Protein AF-A0A2S0UPB9-F1 (afdb_monomer)

Secondary structure (DSSP, 8-state):
--HHHHHHHHHHHHHHHHHHHHHHHHHHHHHHHHHHHHHHHHHHHHHHHHHHHHHHHHHHHHHHHHHHHHHHHHHHHHHHHHHHHHHHHHHHHHHHHHHHHHHHHHHHHHHHHHHHHHHHHHHHHHHHHHHHHH-----HHHHHHHHHHHHHHHHHHHHHHHHHHHHS-SSTTSTTSHHHHHHHHHHHHHHHHHHHPPP------------------PPPP----PPPPPPPTT---

Mean predicted aligned error: 22.84 Å

Foldseek 3Di:
DDPVVVVVVVVVVVVVVVVVVVVVVVVVVVVVVVVVVVVVVVVVVVVVVVVVVVVVVVVVVVVCVVVVVVVVVVVVVVVVVVVVVVVVVVVVVVVVVVVVVVVVVVVVVVVVVVVVVVVVVVVVVVVVVVCVVPDDDDPPVVVVVVVVVVVVVVVVVVVVVVVVVVPPDPPPPPVPDVVVVVVVVVVVVVVVVVVVDDDDDDDDDDDDDDDDDDDDDDDDDDDDDDDDDDDDPPDDD

Solvent-accessible surface area (backbone atoms only — not comparable to full-atom values): 14135 Å² total; per-residue (Å²): 135,62,73,71,57,56,54,53,50,51,51,51,54,50,49,54,49,49,51,53,50,50,54,51,50,51,51,52,51,51,53,52,50,51,50,50,55,49,52,52,51,48,54,54,49,49,55,51,53,51,51,51,52,51,50,50,53,53,50,50,52,52,50,52,52,53,52,48,50,53,49,54,51,50,54,51,51,51,50,53,51,49,50,54,51,51,54,50,50,52,53,50,50,54,50,50,55,52,47,50,60,47,47,55,54,46,53,55,48,49,55,53,49,52,53,48,51,51,53,48,51,52,48,52,51,50,48,50,56,45,49,65,70,70,49,68,90,67,60,70,68,59,59,48,51,53,52,52,49,53,53,49,52,52,49,52,54,50,51,51,51,53,49,54,60,68,68,47,71,98,59,99,64,60,89,77,36,70,66,52,51,48,52,49,51,50,50,52,47,50,55,52,48,67,74,65,62,80,91,78,85,88,82,88,83,85,89,85,85,89,83,87,82,89,88,86,83,87,86,82,83,87,87,74,83,83,76,84,84,76,84,72,92,84,76,79,134

Sequence (237 aa):
MSEPDQITEAIKRALDAAEAANFAAEDIARISAAHRAFAEGVARSQKRSTALAGGAALGALLGLGLGGLIWFRSVADLREAGTVQATAAELLVEQVTRFDAMLDKAEEREAVVEAALTAMTEKVSHDLAKLGREQKPMDAQVATAIRDGVKEDLGAAKDEVLAAIAAAPAGGTMLDSPEMKVLLEELHAMVREAVAAPATNAAAATSEPAKAPAPKPKPKPATRAAKPAEPDPFVYP

pLDDT: mean 70.86, std 19.45, range [29.78, 96.38]

Organism: NCBI:txid2169400

Structure (mmCIF, N/CA/C/O backbone):
data_AF-A0A2S0UPB9-F1
#
_entry.id   AF-A0A2S0UPB9-F1
#
loop_
_atom_site.group_PDB
_atom_site.id
_atom_site.type_symbol
_atom_site.label_atom_id
_atom_site.label_alt_id
_atom_site.label_comp_id
_atom_site.label_asym_id
_atom_site.label_entity_id
_atom_site.label_seq_id
_atom_site.pdbx_PDB_ins_code
_atom_site.Cartn_x
_atom_site.Cartn_y
_atom_site.Cartn_z
_atom_site.occupancy
_atom_site.B_iso_or_equiv
_atom_site.auth_seq_id
_atom_site.auth_comp_id
_atom_site.auth_asym_id
_atom_site.auth_atom_id
_atom_site.pdbx_PDB_model_num
ATOM 1 N N . MET A 1 1 ? 49.096 30.275 -85.401 1.00 52.25 1 MET A N 1
ATOM 2 C CA . MET A 1 1 ? 49.129 29.215 -84.373 1.00 52.25 1 MET A CA 1
ATOM 3 C C . MET A 1 1 ? 49.211 27.901 -85.109 1.00 52.25 1 MET A C 1
ATOM 5 O O . MET A 1 1 ? 48.341 27.641 -85.933 1.00 52.25 1 MET A O 1
ATOM 9 N N . SER A 1 2 ? 50.295 27.162 -84.915 1.00 56.28 2 SER A N 1
ATOM 10 C CA . SER A 1 2 ? 50.532 25.902 -85.615 1.00 56.28 2 SER A CA 1
ATOM 11 C C . SER A 1 2 ? 49.665 24.807 -84.982 1.00 56.28 2 SER A C 1
ATOM 13 O O . SER A 1 2 ? 49.520 24.765 -83.765 1.00 56.28 2 SER A O 1
ATOM 15 N N . GLU A 1 3 ? 49.094 23.922 -85.797 1.00 67.00 3 GLU A N 1
ATOM 16 C CA . GLU A 1 3 ? 48.320 22.732 -85.388 1.00 67.00 3 GLU A CA 1
ATOM 17 C C . GLU A 1 3 ? 48.866 21.951 -84.162 1.00 67.00 3 GLU A C 1
ATOM 19 O O . GLU A 1 3 ? 48.064 21.592 -83.295 1.00 67.00 3 GLU A O 1
ATOM 24 N N . PRO A 1 4 ? 50.192 21.734 -83.996 1.00 73.38 4 PRO A N 1
ATOM 25 C CA . PRO A 1 4 ? 50.741 21.068 -82.806 1.00 73.38 4 PRO A CA 1
ATOM 26 C C . PRO A 1 4 ? 50.475 21.784 -81.468 1.00 73.38 4 PRO A C 1
ATOM 28 O O . PRO A 1 4 ? 50.381 21.121 -80.430 1.00 73.38 4 PRO A O 1
ATOM 31 N N . ASP A 1 5 ? 50.313 23.111 -81.464 1.00 78.12 5 ASP A N 1
ATOM 32 C CA . ASP A 1 5 ? 50.076 23.871 -80.228 1.00 78.12 5 ASP A CA 1
ATOM 33 C C . ASP A 1 5 ? 48.652 23.643 -79.697 1.00 78.12 5 ASP A C 1
ATOM 35 O O . ASP A 1 5 ? 48.455 23.488 -78.492 1.00 78.12 5 ASP A O 1
ATOM 39 N N . GLN A 1 6 ? 47.664 23.524 -80.594 1.00 81.00 6 GLN A N 1
ATOM 40 C CA . GLN A 1 6 ? 46.261 23.285 -80.224 1.00 81.00 6 GLN A CA 1
ATOM 41 C C . GLN A 1 6 ? 46.052 21.887 -79.632 1.00 81.00 6 GLN A C 1
ATOM 43 O O . GLN A 1 6 ? 45.309 21.721 -78.666 1.00 81.00 6 GLN A O 1
ATOM 48 N N . ILE A 1 7 ? 46.737 20.879 -80.180 1.00 86.19 7 ILE A N 1
ATOM 49 C CA . ILE A 1 7 ? 46.694 19.508 -79.656 1.00 86.19 7 ILE A CA 1
ATOM 50 C C . ILE A 1 7 ? 47.304 19.468 -78.250 1.00 86.19 7 ILE A C 1
ATOM 52 O O . ILE A 1 7 ? 46.739 18.864 -77.341 1.00 86.19 7 ILE A O 1
ATOM 56 N N . THR A 1 8 ? 48.423 20.165 -78.046 1.00 88.44 8 THR A N 1
ATOM 57 C CA . THR A 1 8 ? 49.088 20.238 -76.739 1.00 88.44 8 THR A CA 1
ATOM 58 C C . THR A 1 8 ? 48.212 20.934 -75.693 1.00 88.44 8 THR A C 1
ATOM 60 O O . THR A 1 8 ? 48.132 20.481 -74.550 1.00 88.44 8 THR A O 1
ATOM 63 N N . GLU A 1 9 ? 47.515 22.007 -76.068 1.00 88.88 9 GLU A N 1
ATOM 64 C CA . GLU A 1 9 ? 46.581 22.717 -75.188 1.00 88.88 9 GLU A CA 1
ATOM 65 C C . GLU A 1 9 ? 45.335 21.879 -74.858 1.00 88.88 9 GLU A C 1
ATOM 67 O O . GLU A 1 9 ? 44.916 21.824 -73.700 1.00 88.88 9 GLU A O 1
ATOM 72 N N . ALA A 1 10 ? 44.786 21.151 -75.835 1.00 87.00 10 ALA A N 1
ATOM 73 C CA . ALA A 1 10 ? 43.657 20.248 -75.622 1.00 87.00 10 ALA A CA 1
ATOM 74 C C . ALA A 1 10 ? 44.007 19.090 -74.674 1.00 87.00 10 ALA A C 1
ATOM 76 O O . ALA A 1 10 ? 43.206 18.754 -73.802 1.00 87.00 10 ALA A O 1
ATOM 77 N N . ILE A 1 11 ? 45.211 18.518 -74.794 1.00 89.19 11 ILE A N 1
ATOM 78 C CA . ILE A 1 11 ? 45.697 17.465 -73.891 1.00 89.19 11 ILE A CA 1
ATOM 79 C C . ILE A 1 11 ? 45.847 18.004 -72.467 1.00 89.19 11 ILE A C 1
ATOM 81 O O . ILE A 1 11 ? 45.375 17.362 -71.532 1.00 89.19 11 ILE A O 1
ATOM 85 N N . LYS A 1 12 ? 46.440 19.193 -72.291 1.00 92.94 12 LYS A N 1
ATOM 86 C CA . LYS A 1 12 ? 46.558 19.832 -70.968 1.00 92.94 12 LYS A CA 1
ATOM 87 C C . LYS A 1 12 ? 45.189 20.067 -70.337 1.00 92.94 12 LYS A C 1
ATOM 89 O O . LYS A 1 12 ? 44.955 19.642 -69.214 1.00 92.94 12 LYS A O 1
ATOM 94 N N . ARG A 1 13 ? 44.249 20.632 -71.098 1.00 90.44 13 ARG A N 1
ATOM 95 C CA . ARG A 1 13 ? 42.878 20.865 -70.631 1.00 90.44 13 ARG A CA 1
ATOM 96 C C . ARG A 1 13 ? 42.147 19.570 -70.271 1.00 90.44 13 ARG A C 1
ATOM 98 O O . ARG A 1 13 ? 41.386 19.552 -69.308 1.00 90.44 13 ARG A O 1
ATOM 105 N N . ALA A 1 14 ? 42.344 18.500 -71.041 1.00 94.62 14 ALA A N 1
ATOM 106 C CA . ALA A 1 14 ? 41.761 17.196 -70.745 1.00 94.62 14 ALA A CA 1
ATOM 107 C C . ALA A 1 14 ? 42.360 16.575 -69.474 1.00 94.62 14 ALA A C 1
ATOM 109 O O . ALA A 1 14 ? 41.627 15.968 -68.699 1.00 94.62 14 ALA A O 1
ATOM 110 N N . LEU A 1 15 ? 43.663 16.756 -69.244 1.00 93.50 15 LEU A N 1
ATOM 111 C CA . LEU A 1 15 ? 44.354 16.256 -68.058 1.00 93.50 15 LEU A CA 1
ATOM 112 C C . LEU A 1 15 ? 43.924 17.020 -66.796 1.00 93.50 15 LEU A C 1
ATOM 114 O O . LEU A 1 15 ? 43.559 16.382 -65.813 1.00 93.50 15 LEU A O 1
ATOM 118 N N . ASP A 1 16 ? 43.822 18.350 -66.870 1.00 94.25 16 ASP A N 1
ATOM 119 C CA . ASP A 1 16 ? 43.294 19.189 -65.784 1.00 94.25 16 ASP A CA 1
ATOM 120 C C . ASP A 1 16 ? 41.831 18.837 -65.459 1.00 94.25 16 ASP A C 1
ATOM 122 O O . ASP A 1 16 ? 41.433 18.753 -64.297 1.00 94.25 16 ASP A O 1
ATOM 126 N N . ALA A 1 17 ? 41.009 18.584 -66.485 1.00 92.94 17 ALA A N 1
ATOM 127 C CA . ALA A 1 17 ? 39.624 18.159 -66.299 1.00 92.94 17 ALA A CA 1
ATOM 128 C C . ALA A 1 17 ? 39.521 16.754 -65.684 1.00 92.94 17 ALA A C 1
ATOM 130 O O . ALA A 1 17 ? 38.643 16.513 -64.855 1.00 92.94 17 ALA A O 1
ATOM 131 N N . ALA A 1 18 ? 40.409 15.832 -66.065 1.00 92.00 18 ALA A N 1
ATOM 132 C CA . ALA A 1 18 ? 40.471 14.495 -65.487 1.00 92.00 18 ALA A CA 1
ATOM 133 C C . ALA A 1 18 ? 40.922 14.530 -64.018 1.00 92.00 18 ALA A C 1
ATOM 135 O O . ALA A 1 18 ? 40.349 13.824 -63.189 1.00 92.00 18 ALA A O 1
ATOM 136 N N . GLU A 1 19 ? 41.886 15.383 -63.672 1.00 91.62 19 GLU A N 1
ATOM 137 C CA . GLU A 1 19 ? 42.334 15.582 -62.291 1.00 91.62 19 GLU A CA 1
ATOM 138 C C . GLU A 1 19 ? 41.229 16.210 -61.428 1.00 91.62 19 GLU A C 1
ATOM 140 O O . GLU A 1 19 ? 40.923 15.703 -60.347 1.00 91.62 19 GLU A O 1
ATOM 145 N N . ALA A 1 20 ? 40.537 17.230 -61.945 1.00 93.69 20 ALA A N 1
ATOM 146 C CA . ALA A 1 20 ? 39.379 17.825 -61.281 1.00 93.69 20 ALA A CA 1
ATOM 147 C C . ALA A 1 20 ? 38.234 16.814 -61.086 1.00 93.69 20 ALA A C 1
ATOM 149 O O . ALA A 1 20 ? 37.595 16.793 -60.032 1.00 93.69 20 ALA A O 1
ATOM 150 N N . ALA A 1 21 ? 37.986 15.946 -62.072 1.00 93.06 21 ALA A N 1
ATOM 151 C CA . ALA A 1 21 ? 36.992 14.883 -61.964 1.00 93.06 21 ALA A CA 1
ATOM 152 C C . ALA A 1 21 ? 37.383 13.832 -60.916 1.00 93.06 21 ALA A C 1
ATOM 154 O O . ALA A 1 21 ? 36.521 13.377 -60.166 1.00 93.06 21 ALA A O 1
ATOM 155 N N . ASN A 1 22 ? 38.667 13.475 -60.821 1.00 92.94 22 ASN A N 1
ATOM 156 C CA . ASN A 1 22 ? 39.154 12.548 -59.804 1.00 92.94 22 ASN A CA 1
ATOM 157 C C . ASN A 1 22 ? 39.018 13.139 -58.392 1.00 92.94 22 ASN A C 1
ATOM 159 O O . ASN A 1 22 ? 38.516 12.463 -57.496 1.00 92.94 22 ASN A O 1
ATOM 163 N N . PHE A 1 23 ? 39.363 14.417 -58.212 1.00 94.94 23 PHE A N 1
ATOM 164 C CA . PHE A 1 23 ? 39.171 15.123 -56.943 1.00 94.94 23 PHE A CA 1
ATOM 165 C C . PHE A 1 23 ? 37.689 15.194 -56.543 1.00 94.94 23 PHE A C 1
ATOM 167 O O . PHE A 1 23 ? 37.330 14.895 -55.406 1.00 94.94 23 PHE A O 1
ATOM 174 N N . ALA A 1 24 ? 36.804 15.518 -57.491 1.00 91.44 24 ALA A N 1
ATOM 175 C CA . ALA A 1 24 ? 35.364 15.539 -57.247 1.00 91.44 24 ALA A CA 1
ATOM 176 C C . ALA A 1 24 ? 34.810 14.145 -56.905 1.00 91.44 24 ALA A C 1
ATOM 178 O O . ALA A 1 24 ? 33.963 14.013 -56.021 1.00 91.44 24 ALA A O 1
ATOM 179 N N . ALA A 1 25 ? 35.293 13.093 -57.571 1.00 92.62 25 ALA A N 1
ATOM 180 C CA . ALA A 1 25 ? 34.906 11.719 -57.269 1.00 92.62 25 ALA A CA 1
ATOM 181 C C . ALA A 1 25 ? 35.361 11.291 -55.865 1.00 92.62 25 ALA A C 1
ATOM 183 O O . ALA A 1 25 ? 34.595 10.644 -55.147 1.00 92.62 25 ALA A O 1
ATOM 184 N N . GLU A 1 26 ? 36.566 11.680 -55.449 1.00 94.88 26 GLU A N 1
ATOM 185 C CA . GLU A 1 26 ? 37.088 11.406 -54.111 1.00 94.88 26 GLU A CA 1
ATOM 186 C C . GLU A 1 26 ? 36.290 12.142 -53.024 1.00 94.88 26 GLU A C 1
ATOM 188 O O . GLU A 1 26 ? 35.932 11.541 -52.008 1.00 94.88 26 GLU A O 1
ATOM 193 N N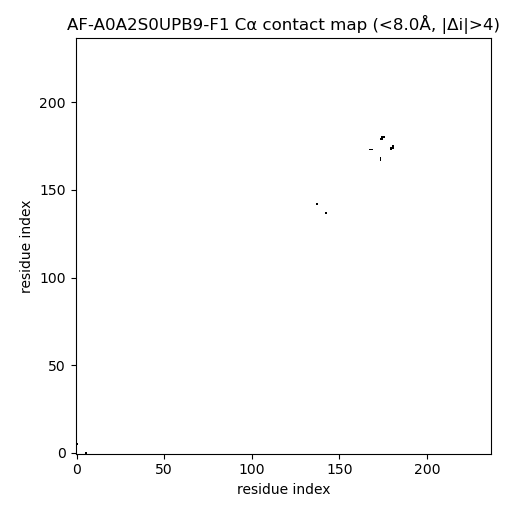 . ASP A 1 27 ? 35.919 13.403 -53.254 1.00 94.31 27 ASP A N 1
ATOM 194 C CA . ASP A 1 27 ? 35.125 14.180 -52.299 1.00 94.31 27 ASP A CA 1
ATOM 195 C C . ASP A 1 27 ? 33.693 13.635 -52.169 1.00 94.31 27 ASP A C 1
ATOM 197 O O . ASP A 1 27 ? 33.184 13.438 -51.063 1.00 94.31 27 ASP A O 1
ATOM 201 N N . ILE A 1 28 ? 33.067 13.250 -53.287 1.00 92.88 28 ILE A N 1
ATOM 202 C CA . ILE A 1 28 ? 31.766 12.564 -53.276 1.00 92.88 28 ILE A CA 1
ATOM 203 C C . ILE A 1 28 ? 31.869 11.222 -52.541 1.00 92.88 28 ILE A C 1
ATOM 205 O O . ILE A 1 28 ? 30.996 10.891 -51.730 1.00 92.88 28 ILE A O 1
ATOM 209 N N . ALA A 1 29 ? 32.934 10.448 -52.771 1.00 93.31 29 ALA A N 1
ATOM 210 C CA . ALA A 1 29 ? 33.161 9.195 -52.059 1.00 93.31 29 ALA A CA 1
ATOM 211 C C . ALA A 1 29 ? 33.290 9.441 -50.547 1.00 93.31 29 ALA A C 1
ATOM 213 O O . ALA A 1 29 ? 32.635 8.755 -49.755 1.00 93.31 29 ALA A O 1
ATOM 214 N N . ARG A 1 30 ? 34.038 10.472 -50.144 1.00 94.62 30 ARG A N 1
ATOM 215 C CA . ARG A 1 30 ? 34.224 10.870 -48.745 1.00 94.62 30 ARG A CA 1
ATOM 216 C C . ARG A 1 30 ? 32.919 11.306 -48.080 1.00 94.62 30 ARG A C 1
ATOM 218 O O . ARG A 1 30 ? 32.598 10.821 -46.994 1.00 94.62 30 ARG A O 1
ATOM 225 N N . ILE A 1 31 ? 32.138 12.157 -48.741 1.00 94.38 31 ILE A N 1
ATOM 226 C CA . ILE A 1 31 ? 30.830 12.625 -48.261 1.00 94.38 31 ILE A CA 1
ATOM 227 C C . ILE A 1 31 ? 29.854 11.450 -48.142 1.00 94.38 31 ILE A C 1
ATOM 229 O O . ILE A 1 31 ? 29.170 11.305 -47.127 1.00 94.38 31 ILE A O 1
ATOM 233 N N . SER A 1 32 ? 29.820 10.558 -49.135 1.00 93.44 32 SER A N 1
ATOM 234 C CA . SER A 1 32 ? 28.942 9.384 -49.107 1.00 93.44 32 SER A CA 1
ATOM 235 C C . SER A 1 32 ? 29.292 8.423 -47.964 1.00 93.44 32 SER A C 1
ATOM 237 O O . SER A 1 32 ? 28.395 7.889 -47.306 1.00 93.44 32 SER A O 1
ATOM 239 N N . ALA A 1 33 ? 30.584 8.245 -47.671 1.00 94.88 33 ALA A N 1
ATOM 240 C CA . ALA A 1 33 ? 31.050 7.445 -46.546 1.00 94.88 33 ALA A CA 1
ATOM 241 C C . ALA A 1 33 ? 30.654 8.080 -45.204 1.00 94.88 33 ALA A C 1
ATOM 243 O O . ALA A 1 33 ? 30.146 7.382 -44.325 1.00 94.88 33 ALA A O 1
ATOM 244 N N . ALA A 1 34 ? 30.798 9.403 -45.067 1.00 93.94 34 ALA A N 1
ATOM 245 C CA . ALA A 1 34 ? 30.369 10.136 -43.878 1.00 93.94 34 ALA A CA 1
ATOM 246 C C . ALA A 1 34 ? 28.849 10.033 -43.650 1.00 93.94 34 ALA A C 1
ATOM 248 O O . ALA A 1 34 ? 28.411 9.769 -42.529 1.00 93.94 34 ALA A O 1
ATOM 249 N N . HIS A 1 35 ? 28.038 10.149 -44.707 1.00 94.50 35 HIS A N 1
ATOM 250 C CA . HIS A 1 35 ? 26.586 9.969 -44.620 1.00 94.50 35 HIS A CA 1
ATOM 251 C C . HIS A 1 35 ? 26.186 8.548 -44.214 1.00 94.50 35 HIS A C 1
ATOM 253 O O . HIS A 1 35 ? 25.294 8.387 -43.381 1.00 94.50 35 HIS A O 1
ATOM 259 N N . ARG A 1 36 ? 26.846 7.515 -44.755 1.00 94.69 36 ARG A N 1
ATOM 260 C CA . ARG A 1 36 ? 26.598 6.120 -44.350 1.00 94.69 36 ARG A CA 1
ATOM 261 C C . ARG A 1 36 ? 26.947 5.892 -42.882 1.00 94.69 36 ARG A C 1
ATOM 263 O O . ARG A 1 36 ? 26.126 5.351 -42.147 1.00 94.69 36 ARG A O 1
ATOM 270 N N . ALA A 1 37 ? 28.109 6.369 -42.438 1.00 94.81 37 ALA A N 1
ATOM 271 C CA . ALA A 1 37 ? 28.529 6.259 -41.043 1.00 94.81 37 ALA A CA 1
ATOM 272 C C . ALA A 1 37 ? 27.562 6.985 -40.091 1.00 94.81 37 ALA A C 1
ATOM 274 O O . ALA A 1 37 ? 27.202 6.454 -39.038 1.00 94.81 37 ALA A O 1
ATOM 275 N N . PHE A 1 38 ? 27.083 8.170 -40.479 1.00 93.25 38 PHE A N 1
ATOM 276 C CA . PHE A 1 38 ? 26.072 8.901 -39.720 1.00 93.25 38 PHE A CA 1
ATOM 277 C C . PHE A 1 38 ? 24.739 8.146 -39.665 1.00 93.25 38 PHE A C 1
ATOM 279 O O . PHE A 1 38 ? 24.173 7.987 -38.585 1.00 93.25 38 PHE A O 1
ATOM 286 N N . ALA A 1 39 ? 24.256 7.627 -40.798 1.00 95.25 39 ALA A N 1
ATOM 287 C CA . ALA A 1 39 ? 23.013 6.862 -40.860 1.00 95.25 39 ALA A CA 1
ATOM 288 C C . ALA A 1 39 ? 23.066 5.605 -39.975 1.00 95.25 39 ALA A C 1
ATOM 290 O O . ALA A 1 39 ? 22.122 5.327 -39.234 1.00 95.25 39 ALA A O 1
ATOM 291 N N . GLU A 1 40 ? 24.185 4.879 -39.981 1.00 95.38 40 GLU A N 1
ATOM 292 C CA . GLU A 1 40 ? 24.398 3.739 -39.084 1.00 95.38 40 GLU A CA 1
ATOM 293 C C . GLU A 1 40 ? 24.444 4.158 -37.609 1.00 95.38 40 GLU A C 1
ATOM 295 O O . GLU A 1 40 ? 23.863 3.483 -36.750 1.00 95.38 40 GLU A O 1
ATOM 300 N N . GLY A 1 41 ? 25.095 5.285 -37.308 1.00 92.44 41 GLY A N 1
ATOM 301 C CA . GLY A 1 41 ? 25.139 5.869 -35.969 1.00 92.44 41 GLY A CA 1
ATOM 302 C C . GLY A 1 41 ? 23.745 6.214 -35.445 1.00 92.44 41 GLY A C 1
ATOM 303 O O . GLY A 1 41 ? 23.384 5.816 -34.333 1.00 92.44 41 GLY A O 1
ATOM 304 N N . VAL A 1 42 ? 22.927 6.873 -36.268 1.00 93.75 42 VAL A N 1
ATOM 305 C CA . VAL A 1 42 ? 21.536 7.214 -35.944 1.00 93.75 42 VAL A CA 1
ATOM 306 C C . VAL A 1 42 ? 20.693 5.957 -35.777 1.00 93.75 42 VAL A C 1
ATOM 308 O O . VAL A 1 42 ? 19.996 5.841 -34.775 1.00 93.75 42 VAL A O 1
ATOM 311 N N . ALA A 1 43 ? 20.795 4.974 -36.674 1.00 92.88 43 ALA A N 1
ATOM 312 C CA . ALA A 1 43 ? 20.037 3.728 -36.562 1.00 92.88 43 ALA A CA 1
ATOM 313 C C . ALA A 1 43 ? 20.368 2.966 -35.267 1.00 92.88 43 ALA A C 1
ATOM 315 O O . ALA A 1 43 ? 19.480 2.418 -34.609 1.00 92.88 43 ALA A O 1
ATOM 316 N N . ARG A 1 44 ? 21.643 2.943 -34.862 1.00 91.44 44 ARG A N 1
ATOM 317 C CA . ARG A 1 44 ? 22.074 2.316 -33.606 1.00 91.44 44 ARG A CA 1
ATOM 318 C C . ARG A 1 44 ? 21.593 3.100 -32.383 1.00 91.44 44 ARG A C 1
ATOM 320 O O . ARG A 1 44 ? 21.174 2.483 -31.403 1.00 91.44 44 ARG A O 1
ATOM 327 N N . SER A 1 45 ? 21.623 4.430 -32.451 1.00 86.38 45 SER A N 1
ATOM 328 C CA . SER A 1 45 ? 21.093 5.314 -31.409 1.00 86.38 45 SER A CA 1
ATOM 329 C C . SER A 1 45 ? 19.584 5.129 -31.243 1.00 86.38 45 SER A C 1
ATOM 331 O O . SER A 1 45 ? 19.117 4.825 -30.149 1.00 86.38 45 SER A O 1
ATOM 333 N N . GLN A 1 46 ? 18.833 5.160 -32.346 1.00 91.38 46 GLN A N 1
ATOM 334 C CA . GLN A 1 46 ? 17.388 4.964 -32.361 1.00 91.38 46 GLN A CA 1
ATOM 335 C C . GLN A 1 46 ? 17.000 3.610 -31.763 1.00 91.38 46 GLN A C 1
ATOM 337 O O . GLN A 1 46 ? 16.136 3.573 -30.895 1.00 91.38 46 GLN A O 1
ATOM 342 N N . LYS A 1 47 ? 17.686 2.517 -32.133 1.00 90.12 47 LYS A N 1
ATOM 343 C CA . LYS A 1 47 ? 17.447 1.184 -31.547 1.00 90.12 47 LYS A CA 1
ATOM 344 C C . LYS A 1 47 ? 17.633 1.161 -30.027 1.00 90.12 47 LYS A C 1
ATOM 346 O O . LYS A 1 47 ? 16.843 0.535 -29.320 1.00 90.12 47 LYS A O 1
ATOM 351 N N . ARG A 1 48 ? 18.663 1.840 -29.509 1.00 89.31 48 ARG A N 1
ATOM 352 C CA . ARG A 1 48 ? 18.894 1.956 -28.059 1.00 89.31 48 ARG A CA 1
ATOM 353 C C . ARG A 1 48 ? 17.815 2.794 -27.385 1.00 89.31 48 ARG A C 1
ATOM 355 O O . ARG A 1 48 ? 17.269 2.361 -26.374 1.00 89.31 48 ARG A O 1
ATOM 362 N N . SER A 1 49 ? 17.466 3.941 -27.957 1.00 82.56 49 SER A N 1
ATOM 363 C CA . SER A 1 49 ? 16.415 4.809 -27.426 1.00 82.56 49 SER A CA 1
ATOM 364 C C . SER A 1 49 ? 15.053 4.115 -27.410 1.00 82.56 49 SER A C 1
ATOM 366 O O . SER A 1 49 ? 14.351 4.203 -26.408 1.00 82.56 49 SER A O 1
ATOM 368 N N . THR A 1 50 ? 14.696 3.361 -28.454 1.00 88.06 50 THR A N 1
ATOM 369 C CA . THR A 1 50 ? 13.438 2.599 -28.489 1.00 88.06 50 THR A CA 1
ATOM 370 C C . THR A 1 50 ? 13.423 1.466 -27.471 1.00 88.06 50 THR A C 1
ATOM 372 O O . THR A 1 50 ? 12.393 1.232 -26.847 1.00 88.06 50 THR A O 1
ATOM 375 N N . ALA A 1 51 ? 14.554 0.786 -27.258 1.00 89.25 51 ALA A N 1
ATOM 376 C CA . ALA A 1 51 ? 14.650 -0.269 -26.252 1.00 89.25 51 ALA A CA 1
ATOM 377 C C . ALA A 1 51 ? 14.498 0.289 -24.827 1.00 89.25 51 ALA A C 1
ATOM 379 O O . ALA A 1 51 ? 13.752 -0.268 -24.024 1.00 89.25 51 ALA A O 1
ATOM 380 N N . LEU A 1 52 ? 15.149 1.419 -24.529 1.00 89.00 52 LEU A N 1
ATOM 381 C CA . LEU A 1 52 ? 15.028 2.093 -23.234 1.00 89.00 52 LEU A CA 1
ATOM 382 C C . LEU A 1 52 ? 13.615 2.638 -23.002 1.00 89.00 52 LEU A C 1
ATOM 384 O O . LEU A 1 52 ? 13.049 2.420 -21.934 1.00 89.00 52 LEU A O 1
ATOM 388 N N . ALA A 1 53 ? 13.021 3.292 -24.003 1.00 87.06 53 ALA A N 1
ATOM 389 C CA . ALA A 1 53 ? 11.656 3.805 -23.913 1.00 87.06 53 ALA A CA 1
ATOM 390 C C . ALA A 1 53 ? 10.630 2.674 -23.736 1.00 87.06 53 ALA A C 1
ATOM 392 O O . ALA A 1 53 ? 9.733 2.783 -22.902 1.00 87.06 53 ALA A O 1
ATOM 393 N N . GLY A 1 54 ? 10.791 1.563 -24.463 1.00 90.25 54 GLY A N 1
ATOM 394 C CA . GLY A 1 54 ? 9.945 0.379 -24.310 1.00 90.25 54 GLY A CA 1
ATOM 395 C C . GLY A 1 54 ? 10.063 -0.248 -22.920 1.00 90.25 54 GLY A C 1
ATOM 396 O O . GLY A 1 54 ? 9.049 -0.565 -22.300 1.00 90.25 54 GLY A O 1
ATOM 397 N N . GLY A 1 55 ? 11.286 -0.358 -22.392 1.00 91.50 55 GLY A N 1
ATOM 398 C CA . GLY A 1 55 ? 11.526 -0.834 -21.029 1.00 91.50 55 GLY A CA 1
ATOM 399 C C . GLY A 1 55 ? 10.894 0.069 -19.967 1.00 91.50 55 GLY A C 1
ATOM 400 O O . GLY A 1 55 ? 10.228 -0.423 -19.059 1.00 91.50 55 GLY A O 1
ATOM 401 N N . ALA A 1 56 ? 11.032 1.389 -20.112 1.00 93.00 56 ALA A N 1
ATOM 402 C CA . ALA A 1 56 ? 10.425 2.358 -19.202 1.00 93.00 56 ALA A CA 1
ATOM 403 C C . ALA A 1 56 ? 8.889 2.295 -19.225 1.00 93.00 56 ALA A C 1
ATOM 405 O O . ALA A 1 56 ? 8.262 2.317 -18.168 1.00 93.00 56 ALA A O 1
ATOM 406 N N . ALA A 1 57 ? 8.278 2.155 -20.406 1.00 92.00 57 ALA A N 1
ATOM 407 C CA . ALA A 1 57 ? 6.829 2.023 -20.539 1.00 92.00 57 ALA A CA 1
ATOM 408 C C . ALA A 1 57 ? 6.299 0.751 -19.855 1.00 92.00 57 ALA A C 1
ATOM 410 O O . ALA A 1 57 ? 5.325 0.812 -19.107 1.00 92.00 57 ALA A O 1
ATOM 411 N N . LEU A 1 58 ? 6.968 -0.390 -20.049 1.00 92.94 58 LEU A N 1
ATOM 412 C CA . LEU A 1 58 ? 6.610 -1.639 -19.371 1.00 92.94 58 LEU A CA 1
ATOM 413 C C . LEU A 1 58 ? 6.784 -1.536 -17.852 1.00 92.94 58 LEU A C 1
ATOM 415 O O . LEU A 1 58 ? 5.909 -1.969 -17.104 1.00 92.94 58 LEU A O 1
ATOM 419 N N . GLY A 1 59 ? 7.874 -0.917 -17.392 1.00 94.44 59 GLY A N 1
ATOM 420 C CA . GLY A 1 59 ? 8.103 -0.664 -15.970 1.00 94.44 59 GLY A CA 1
ATOM 421 C C . GLY A 1 59 ? 7.010 0.208 -15.349 1.00 94.44 59 GLY A C 1
ATOM 422 O O . GLY A 1 59 ? 6.507 -0.114 -14.275 1.00 94.44 59 GLY A O 1
ATOM 423 N N . ALA A 1 60 ? 6.582 1.263 -16.046 1.00 94.50 60 ALA A N 1
ATOM 424 C CA . ALA A 1 60 ? 5.498 2.130 -15.593 1.00 94.50 60 ALA A CA 1
ATOM 425 C C . ALA A 1 60 ? 4.159 1.382 -15.492 1.00 94.50 60 ALA A C 1
ATOM 427 O O . ALA A 1 60 ? 3.448 1.532 -14.499 1.00 94.50 60 ALA A O 1
ATOM 428 N N . LEU A 1 61 ? 3.833 0.535 -16.474 1.00 94.88 61 LEU A N 1
ATOM 429 C CA . LEU A 1 61 ? 2.616 -0.281 -16.445 1.00 94.88 61 LEU A CA 1
ATOM 430 C C . LEU A 1 61 ? 2.620 -1.279 -15.281 1.00 94.88 61 LEU A C 1
ATOM 432 O O . LEU A 1 61 ? 1.615 -1.409 -14.584 1.00 94.88 61 LEU A O 1
ATOM 436 N N . LEU A 1 62 ? 3.752 -1.941 -15.028 1.00 95.38 62 LEU A N 1
ATOM 437 C CA . LEU A 1 62 ? 3.900 -2.842 -13.883 1.00 95.38 62 LEU A CA 1
ATOM 438 C C . LEU A 1 62 ? 3.792 -2.090 -12.552 1.00 95.38 62 LEU A C 1
ATOM 440 O O . LEU A 1 62 ? 3.108 -2.556 -11.643 1.00 95.38 62 LEU A O 1
ATOM 444 N N . GLY A 1 63 ? 4.413 -0.913 -12.451 1.00 96.25 63 GLY A N 1
ATOM 445 C CA . GLY A 1 63 ? 4.330 -0.059 -11.268 1.00 96.25 63 GLY A CA 1
ATOM 446 C C . GLY A 1 63 ? 2.897 0.377 -10.963 1.00 96.25 63 GLY A C 1
ATOM 447 O O . GLY A 1 63 ? 2.447 0.247 -9.826 1.00 96.25 63 GLY A O 1
ATOM 448 N N . LEU A 1 64 ? 2.149 0.819 -11.978 1.00 95.31 64 LEU A N 1
ATOM 449 C CA . LEU A 1 64 ? 0.733 1.166 -11.829 1.00 95.31 64 LEU A CA 1
ATOM 450 C C . LEU A 1 64 ? -0.123 -0.049 -11.462 1.00 95.31 64 LEU A C 1
ATOM 452 O O . LEU A 1 64 ? -0.998 0.068 -10.608 1.00 95.31 64 LEU A O 1
ATOM 456 N N . GLY A 1 65 ? 0.142 -1.215 -12.054 1.00 96.38 65 GLY A N 1
ATOM 457 C CA . GLY A 1 65 ? -0.570 -2.451 -11.729 1.00 96.38 65 GLY A CA 1
ATOM 458 C C . GLY A 1 65 ? -0.375 -2.874 -10.271 1.00 96.38 65 GLY A C 1
ATOM 459 O O . GLY A 1 65 ? -1.350 -3.133 -9.566 1.00 96.38 65 GLY A O 1
ATOM 460 N N . LEU A 1 66 ? 0.872 -2.889 -9.793 1.00 93.94 66 LEU A N 1
ATOM 461 C CA . LEU A 1 66 ? 1.193 -3.239 -8.406 1.00 93.94 66 LEU A CA 1
ATOM 462 C C . LEU A 1 66 ? 0.685 -2.186 -7.416 1.00 93.94 66 LEU A C 1
ATOM 464 O O . LEU A 1 66 ? 0.092 -2.542 -6.399 1.00 93.94 66 LEU A O 1
ATOM 468 N N . GLY A 1 67 ? 0.860 -0.899 -7.724 1.00 93.25 67 GLY A N 1
ATOM 469 C CA . GLY A 1 67 ? 0.334 0.194 -6.906 1.00 93.25 67 GLY A CA 1
ATOM 470 C C . GLY A 1 67 ? -1.191 0.149 -6.798 1.00 93.25 67 GLY A C 1
ATOM 471 O O . GLY A 1 67 ? -1.740 0.273 -5.704 1.00 93.25 67 GLY A O 1
ATOM 472 N N . GLY A 1 68 ? -1.876 -0.118 -7.913 1.00 94.50 68 GLY A N 1
ATOM 473 C CA . GLY A 1 68 ? -3.321 -0.327 -7.941 1.00 94.50 68 GLY A CA 1
ATOM 474 C C . GLY A 1 68 ? -3.752 -1.525 -7.096 1.00 94.50 68 GLY A C 1
ATOM 475 O O . GLY A 1 68 ? -4.682 -1.405 -6.304 1.00 94.50 68 GLY A O 1
ATOM 476 N N . LEU A 1 69 ? -3.055 -2.661 -7.196 1.00 94.94 69 LEU A N 1
ATOM 477 C CA . LEU A 1 69 ? -3.364 -3.854 -6.401 1.00 94.94 69 LEU A CA 1
ATOM 478 C C . LEU A 1 69 ? -3.241 -3.593 -4.893 1.00 94.94 69 LEU A C 1
ATOM 480 O O . LEU A 1 69 ? -4.130 -3.977 -4.132 1.00 94.94 69 LEU A O 1
ATOM 484 N N . ILE A 1 70 ? -2.176 -2.909 -4.467 1.00 95.69 70 ILE A N 1
ATOM 485 C CA . ILE A 1 70 ? -1.977 -2.515 -3.064 1.00 95.69 70 ILE A CA 1
ATOM 486 C C . ILE A 1 70 ? -3.113 -1.597 -2.605 1.00 95.69 70 ILE A C 1
ATOM 488 O O . ILE A 1 70 ? -3.662 -1.795 -1.522 1.00 95.69 70 ILE A O 1
ATOM 492 N N . TRP A 1 71 ? -3.513 -0.633 -3.438 1.00 95.31 71 TRP A N 1
ATOM 493 C CA . TRP A 1 71 ? -4.629 0.257 -3.131 1.00 95.31 71 TRP A CA 1
ATOM 494 C C . TRP A 1 71 ? -5.949 -0.505 -2.963 1.00 95.31 71 TRP A C 1
ATOM 496 O O . TRP A 1 71 ? -6.621 -0.337 -1.948 1.00 95.31 71 TRP A O 1
ATOM 506 N N . PHE A 1 72 ? -6.303 -1.399 -3.893 1.00 92.31 72 PHE A N 1
ATOM 507 C CA . PHE A 1 72 ? -7.526 -2.203 -3.783 1.00 92.31 72 PHE A CA 1
ATOM 508 C C . PHE A 1 72 ? -7.506 -3.124 -2.561 1.00 92.31 72 PHE A C 1
ATOM 510 O O . PHE A 1 72 ? -8.526 -3.251 -1.884 1.00 92.31 72 PHE A O 1
ATOM 517 N N . ARG A 1 73 ? -6.354 -3.732 -2.242 1.00 93.00 73 ARG A N 1
ATOM 518 C CA . ARG A 1 73 ? -6.186 -4.546 -1.031 1.00 93.00 73 ARG A CA 1
ATOM 519 C C . ARG A 1 73 ? -6.407 -3.712 0.229 1.00 93.00 73 ARG A C 1
ATOM 521 O O . ARG A 1 73 ? -7.135 -4.158 1.109 1.00 93.00 73 ARG A O 1
ATOM 528 N N . SER A 1 74 ? -5.840 -2.507 0.276 1.00 90.81 74 SER A N 1
ATOM 529 C CA . SER A 1 74 ? -6.013 -1.576 1.393 1.00 90.81 74 SER A CA 1
ATOM 530 C C . SER A 1 74 ? -7.469 -1.135 1.542 1.00 90.81 74 SER A C 1
ATOM 532 O O . SER A 1 74 ? -8.013 -1.178 2.638 1.00 90.81 74 SER A O 1
ATOM 534 N N . VAL A 1 75 ? -8.150 -0.792 0.446 1.00 87.31 75 VAL A N 1
ATOM 535 C CA . VAL A 1 75 ? -9.580 -0.447 0.481 1.00 87.31 75 VAL A CA 1
ATOM 536 C C . VAL A 1 75 ? -10.434 -1.632 0.939 1.00 87.31 75 VAL A C 1
ATOM 538 O O . VAL A 1 75 ? -11.413 -1.430 1.656 1.00 87.31 75 VAL A O 1
ATOM 541 N N . ALA A 1 76 ? -10.081 -2.860 0.553 1.00 83.62 76 ALA A N 1
ATOM 542 C CA . ALA A 1 76 ? -10.753 -4.060 1.041 1.00 83.62 76 ALA A CA 1
ATOM 543 C C . ALA A 1 76 ? -10.559 -4.240 2.556 1.00 83.62 76 ALA A C 1
ATOM 545 O O . ALA A 1 76 ? -11.550 -4.430 3.258 1.00 83.62 76 ALA A O 1
ATOM 546 N N . ASP A 1 77 ? -9.332 -4.072 3.063 1.00 80.31 77 ASP A N 1
ATOM 547 C CA . ASP A 1 77 ? -9.054 -4.103 4.508 1.00 80.31 77 ASP A CA 1
ATOM 548 C C . ASP A 1 77 ? -9.833 -3.011 5.261 1.00 80.31 77 ASP A C 1
ATOM 550 O O . ASP A 1 77 ? -10.392 -3.270 6.323 1.00 80.31 77 ASP A O 1
ATOM 554 N N . LEU A 1 78 ? -9.945 -1.799 4.702 1.00 75.44 78 LEU A N 1
ATOM 555 C CA . LEU A 1 78 ? -10.740 -0.722 5.303 1.00 75.44 78 LEU A CA 1
ATOM 556 C C . LEU A 1 78 ? -12.235 -1.056 5.357 1.00 75.44 78 LEU A C 1
ATOM 558 O O . LEU A 1 78 ? -12.907 -0.692 6.320 1.00 75.44 78 LEU A O 1
ATOM 562 N N . ARG A 1 79 ? -12.776 -1.730 4.336 1.00 77.56 79 ARG A N 1
ATOM 563 C CA . ARG A 1 79 ? -14.180 -2.169 4.341 1.00 77.56 79 ARG A CA 1
ATOM 564 C C . ARG A 1 79 ? -14.421 -3.217 5.418 1.00 77.56 79 ARG A C 1
ATOM 566 O O . ARG A 1 79 ? -15.414 -3.118 6.131 1.00 77.56 79 ARG A O 1
ATOM 573 N N . GLU A 1 80 ? -13.510 -4.170 5.562 1.00 74.81 80 GLU A N 1
ATOM 574 C CA . GLU A 1 80 ? -13.588 -5.200 6.597 1.00 74.81 80 GLU A CA 1
ATOM 575 C C . GLU A 1 80 ? -13.479 -4.581 8.000 1.00 74.81 80 GLU A C 1
ATOM 577 O O . GLU A 1 80 ? -14.345 -4.806 8.847 1.00 74.81 80 GLU A O 1
ATOM 582 N N . ALA A 1 81 ? -12.525 -3.672 8.216 1.00 67.50 81 ALA A N 1
ATOM 583 C CA . ALA A 1 81 ? -12.421 -2.906 9.458 1.00 67.50 81 ALA A CA 1
ATOM 584 C C . ALA A 1 81 ? -13.685 -2.072 9.744 1.00 67.50 81 ALA A C 1
ATOM 586 O O . ALA A 1 81 ? -14.151 -2.022 10.882 1.00 67.50 81 ALA A O 1
ATOM 587 N N . GLY A 1 82 ? -14.285 -1.470 8.713 1.00 59.09 82 GLY A N 1
ATOM 588 C CA . GLY A 1 82 ? -15.546 -0.737 8.826 1.00 59.09 82 GLY A CA 1
ATOM 589 C C . GLY A 1 82 ? -16.713 -1.622 9.268 1.00 59.09 82 GLY A C 1
ATOM 590 O O . GLY A 1 82 ? -17.515 -1.201 10.099 1.00 59.09 82 GLY A O 1
ATOM 591 N N . THR A 1 83 ? -16.786 -2.867 8.782 1.00 71.00 83 THR A N 1
ATOM 592 C CA . THR A 1 83 ? -17.801 -3.826 9.251 1.00 71.00 83 THR A CA 1
ATOM 593 C C . THR A 1 83 ? -17.581 -4.230 10.705 1.00 71.00 83 THR A C 1
ATOM 595 O O . THR A 1 83 ? -18.537 -4.243 11.472 1.00 71.00 83 THR A O 1
ATOM 598 N N . VAL A 1 84 ? -16.331 -4.446 11.124 1.00 73.00 84 VAL A N 1
ATOM 599 C CA . VAL A 1 84 ? -16.004 -4.745 12.527 1.00 73.00 84 VAL A CA 1
ATOM 600 C C . VAL A 1 84 ? -16.373 -3.573 13.438 1.00 73.00 84 VAL A C 1
ATOM 602 O O . VAL A 1 84 ? -16.924 -3.788 14.513 1.00 73.00 84 VAL A O 1
ATOM 605 N N . GLN A 1 85 ? -16.125 -2.333 13.010 1.00 48.75 85 GLN A N 1
ATOM 606 C CA . GLN A 1 85 ? -16.506 -1.145 13.773 1.00 48.75 85 GLN A CA 1
ATOM 607 C C . GLN A 1 85 ? -18.029 -0.989 13.878 1.00 48.75 85 GLN A C 1
ATOM 609 O O . GLN A 1 85 ? -18.520 -0.617 14.941 1.00 48.75 85 GLN A O 1
ATOM 614 N N . ALA A 1 86 ? -18.776 -1.301 12.816 1.00 65.38 86 ALA A N 1
ATOM 615 C CA . ALA A 1 86 ? -20.237 -1.312 12.858 1.00 65.38 86 ALA A CA 1
ATOM 616 C C . ALA A 1 86 ? -20.758 -2.369 13.846 1.00 65.38 86 ALA A C 1
ATOM 618 O O . ALA A 1 86 ? -21.561 -2.046 14.715 1.00 65.38 86 ALA A O 1
ATOM 619 N N . THR A 1 87 ? -20.224 -3.591 13.796 1.00 73.12 87 THR A N 1
ATOM 620 C CA . THR A 1 87 ? -20.579 -4.658 14.744 1.00 73.12 87 THR A CA 1
ATOM 621 C C . THR A 1 87 ? -20.187 -4.307 16.183 1.00 73.12 87 THR A C 1
ATOM 623 O O . THR A 1 87 ? -20.939 -4.570 17.117 1.00 73.12 87 THR A O 1
ATOM 626 N N . ALA A 1 88 ? -19.034 -3.666 16.394 1.00 65.31 88 ALA A N 1
ATOM 627 C CA . ALA A 1 88 ? -18.622 -3.202 17.716 1.00 65.31 88 ALA A CA 1
ATOM 628 C C . ALA A 1 88 ? -19.542 -2.091 18.251 1.00 65.31 88 ALA A C 1
ATOM 630 O O . ALA A 1 88 ? -19.861 -2.080 19.439 1.00 65.31 88 ALA A O 1
ATOM 631 N N . ALA A 1 89 ? -19.991 -1.178 17.385 1.00 66.94 89 ALA A N 1
ATOM 632 C CA . ALA A 1 89 ? -20.951 -0.143 17.749 1.00 66.94 89 ALA A CA 1
ATOM 633 C C . ALA A 1 89 ? -22.320 -0.739 18.114 1.00 66.94 89 ALA A C 1
ATOM 635 O O . ALA A 1 89 ? -22.909 -0.316 19.104 1.00 66.94 89 ALA A O 1
ATOM 636 N N . GLU A 1 90 ? -22.798 -1.746 17.378 1.00 79.25 90 GLU A N 1
ATOM 637 C CA . GLU A 1 90 ? -24.030 -2.474 17.714 1.00 79.25 90 GLU A CA 1
ATOM 638 C C . GLU A 1 90 ? -23.942 -3.137 19.094 1.00 79.25 90 GLU A C 1
ATOM 640 O O . GLU A 1 90 ? -24.836 -2.948 19.917 1.00 79.25 90 GLU A O 1
ATOM 645 N N . LEU A 1 91 ? -22.841 -3.837 19.391 1.00 79.56 91 LEU A N 1
ATOM 646 C CA . LEU A 1 91 ? -22.624 -4.456 20.704 1.00 79.56 91 LEU A CA 1
ATOM 647 C C . LEU A 1 91 ? -22.560 -3.423 21.835 1.00 79.56 91 LEU A C 1
ATOM 649 O O . LEU A 1 91 ? -23.078 -3.665 22.924 1.00 79.56 91 LEU A O 1
ATOM 653 N N . LEU A 1 92 ? -21.945 -2.264 21.587 1.00 78.88 92 LEU A N 1
ATOM 654 C CA . LEU A 1 92 ? -21.88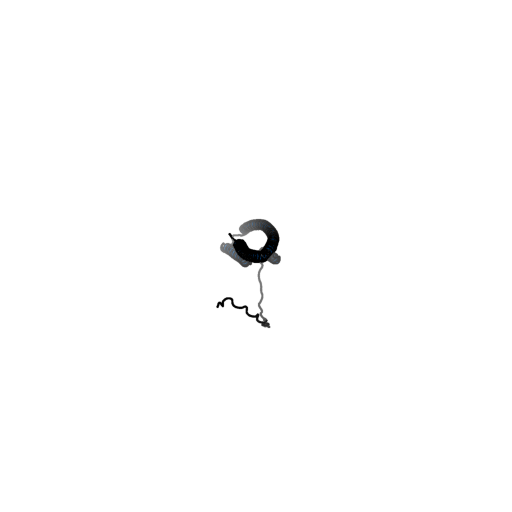9 -1.182 22.566 1.00 78.88 92 LEU A CA 1
ATOM 655 C C . LEU A 1 92 ? -23.279 -0.594 22.829 1.00 78.88 92 LEU A C 1
ATOM 657 O O . LEU A 1 92 ? -23.623 -0.362 23.985 1.00 78.88 92 LEU A O 1
ATOM 661 N N . VAL A 1 93 ? -24.093 -0.400 21.789 1.00 87.69 93 VAL A N 1
ATOM 662 C CA . VAL A 1 93 ? -25.488 0.036 21.944 1.00 87.69 93 VAL A CA 1
ATOM 663 C C . VAL A 1 93 ? -26.282 -0.998 22.737 1.00 87.69 93 VAL A C 1
ATOM 665 O O . VAL A 1 93 ? -26.932 -0.626 23.708 1.00 87.69 93 VAL A O 1
ATOM 668 N N . GLU A 1 94 ? -26.172 -2.287 22.406 1.00 87.25 94 GLU A N 1
ATOM 669 C CA . GLU A 1 94 ? -26.851 -3.355 23.151 1.00 87.25 94 GLU A CA 1
ATOM 670 C C . GLU A 1 94 ? -26.441 -3.360 24.632 1.00 87.25 94 GLU A C 1
ATOM 672 O O . GLU A 1 94 ? -27.282 -3.502 25.524 1.00 87.25 94 GLU A O 1
ATOM 677 N N . GLN A 1 95 ? -25.153 -3.157 24.915 1.00 83.75 95 GLN A N 1
ATOM 678 C CA . GLN A 1 95 ? -24.644 -3.101 26.279 1.00 83.75 95 GLN A CA 1
ATOM 679 C C . GLN A 1 95 ? -25.130 -1.859 27.033 1.00 83.75 95 GLN A C 1
ATOM 681 O O . GLN A 1 95 ? -25.488 -1.979 28.203 1.00 83.75 95 GLN A O 1
ATOM 686 N N . VAL A 1 96 ? -25.193 -0.694 26.382 1.00 90.50 96 VAL A N 1
ATOM 687 C CA . VAL A 1 96 ? -25.759 0.531 26.968 1.00 90.50 96 VAL A CA 1
ATOM 688 C C . VAL A 1 96 ? -27.245 0.343 27.267 1.00 90.50 96 VAL A C 1
ATOM 690 O O . VAL A 1 96 ? -27.672 0.650 28.373 1.00 90.50 96 VAL A O 1
ATOM 693 N N . THR A 1 97 ? -28.021 -0.246 26.354 1.00 90.00 97 THR A N 1
ATOM 694 C CA . THR A 1 97 ? -29.443 -0.548 26.593 1.00 90.00 97 THR A CA 1
ATOM 695 C C . THR A 1 97 ? -29.631 -1.543 27.739 1.00 90.00 97 THR A C 1
ATOM 697 O O . THR A 1 97 ? -30.545 -1.400 28.548 1.00 90.00 97 THR A O 1
ATOM 700 N N . ARG A 1 98 ? -28.757 -2.550 27.856 1.00 87.62 98 ARG A N 1
ATOM 701 C CA . ARG A 1 98 ? -28.786 -3.487 28.988 1.00 87.62 98 ARG A CA 1
ATOM 702 C C . ARG A 1 98 ? -28.445 -2.797 30.310 1.00 87.62 98 ARG A C 1
ATOM 704 O O . ARG A 1 98 ? -29.048 -3.140 31.323 1.00 87.62 98 ARG A O 1
ATOM 711 N N . PHE A 1 99 ? -27.500 -1.858 30.304 1.00 87.19 99 PHE A N 1
ATOM 712 C CA . PHE A 1 99 ? -27.167 -1.043 31.472 1.00 87.19 99 PHE A CA 1
ATOM 713 C C . PHE A 1 99 ? -28.333 -0.152 31.897 1.00 87.19 99 PHE A C 1
ATOM 715 O O . PHE A 1 99 ? -28.642 -0.113 33.081 1.00 87.19 99 PHE A O 1
ATOM 722 N N . ASP A 1 100 ? -29.006 0.491 30.946 1.00 88.94 100 ASP A N 1
ATOM 723 C CA . ASP A 1 100 ? -30.192 1.318 31.192 1.00 88.94 100 ASP A CA 1
ATOM 724 C C . ASP A 1 100 ? -31.300 0.497 31.871 1.00 88.94 100 ASP A C 1
ATOM 726 O O . ASP A 1 100 ? -31.752 0.814 32.965 1.00 88.94 100 ASP A O 1
ATOM 730 N N . ALA A 1 101 ? -31.590 -0.692 31.334 1.00 88.19 101 ALA A N 1
ATOM 731 C CA . ALA A 1 101 ? -32.543 -1.617 31.944 1.00 88.19 101 ALA A CA 1
ATOM 732 C C . ALA A 1 101 ? -32.108 -2.153 33.327 1.00 88.19 101 ALA A C 1
ATOM 734 O O . ALA A 1 101 ? -32.943 -2.623 34.104 1.00 88.19 101 ALA A O 1
ATOM 735 N N . MET A 1 102 ? -30.807 -2.168 33.636 1.00 81.62 102 MET A N 1
ATOM 736 C CA . MET A 1 102 ? -30.317 -2.481 34.983 1.00 81.62 102 MET A CA 1
ATOM 737 C C . MET A 1 102 ? -30.473 -1.291 35.932 1.00 81.62 102 MET A C 1
ATOM 739 O O . MET A 1 102 ? -30.766 -1.521 37.103 1.00 81.62 102 MET A O 1
ATOM 743 N N . LEU A 1 103 ? -30.300 -0.060 35.444 1.00 88.19 103 LEU A N 1
ATOM 744 C CA . LEU A 1 103 ? -30.529 1.163 36.212 1.00 88.19 103 LEU A CA 1
ATOM 745 C C . LEU A 1 103 ? -32.006 1.310 36.575 1.00 88.19 103 LEU A C 1
ATOM 747 O O . LEU A 1 103 ? -32.295 1.489 37.753 1.00 88.19 103 LEU A O 1
ATOM 751 N N . ASP A 1 104 ? -32.922 1.082 35.632 1.00 90.38 104 ASP A N 1
ATOM 752 C CA . ASP A 1 104 ? -34.368 1.083 35.904 1.00 90.38 104 ASP A CA 1
ATOM 753 C C . ASP A 1 104 ? -34.723 0.101 37.033 1.00 90.38 104 ASP A C 1
ATOM 755 O O . ASP A 1 104 ? -35.423 0.424 37.991 1.00 90.38 104 ASP A O 1
ATOM 759 N N . LYS A 1 105 ? -34.167 -1.116 36.976 1.00 85.81 105 LYS A N 1
ATOM 760 C CA . LYS A 1 105 ? -34.368 -2.130 38.024 1.00 85.81 105 LYS A CA 1
ATOM 761 C C . LYS A 1 105 ? -33.715 -1.757 39.352 1.00 85.81 105 LYS A C 1
ATOM 763 O O . LYS A 1 105 ? -34.168 -2.222 40.398 1.00 85.81 105 LYS A O 1
ATOM 768 N N . ALA A 1 106 ? -32.614 -1.012 39.328 1.00 79.06 106 ALA A N 1
ATOM 769 C CA . ALA A 1 106 ? -31.961 -0.531 40.537 1.00 79.06 106 ALA A CA 1
ATOM 770 C C . ALA A 1 106 ? -32.805 0.560 41.204 1.00 79.06 106 ALA A C 1
ATOM 772 O O . ALA A 1 106 ? -33.000 0.488 42.414 1.00 79.06 106 ALA A O 1
ATOM 773 N N . GLU A 1 107 ? -33.375 1.477 40.422 1.00 86.25 107 GLU A N 1
ATOM 774 C CA . GLU A 1 107 ? -34.298 2.512 40.896 1.00 86.25 107 GLU A CA 1
ATOM 775 C C . GLU A 1 107 ? -35.575 1.892 41.490 1.00 86.25 107 GLU A C 1
ATOM 777 O O . GLU A 1 107 ? -35.987 2.246 42.594 1.00 86.25 107 GLU A O 1
ATOM 782 N N . GLU A 1 108 ? -36.143 0.866 40.846 1.00 85.62 108 GLU A N 1
ATOM 783 C CA . GLU A 1 108 ? -37.264 0.103 41.417 1.00 85.62 108 GLU A CA 1
ATOM 784 C C . GLU A 1 108 ? -36.900 -0.553 42.758 1.00 85.62 108 GLU A C 1
ATOM 786 O O . GLU A 1 108 ? -37.687 -0.532 43.708 1.00 85.62 108 GLU A O 1
ATOM 791 N N . ARG A 1 109 ? -35.704 -1.145 42.866 1.00 76.62 109 ARG A N 1
ATOM 792 C CA . ARG A 1 109 ? -35.236 -1.751 44.122 1.00 76.62 109 ARG A CA 1
ATOM 793 C C . ARG A 1 109 ? -34.993 -0.710 45.202 1.00 76.62 109 ARG A C 1
ATOM 795 O O . ARG A 1 109 ? -35.308 -0.981 46.357 1.00 76.62 109 ARG A O 1
ATOM 802 N N . GLU A 1 110 ? -34.452 0.447 44.845 1.00 78.88 110 GLU A N 1
ATOM 803 C CA . GLU A 1 110 ? -34.251 1.564 45.761 1.00 78.88 110 GLU A CA 1
ATOM 804 C C . GLU A 1 110 ? -35.590 2.039 46.331 1.00 78.88 110 GLU A C 1
ATOM 806 O O . GLU A 1 110 ? -35.735 2.100 47.552 1.00 78.88 110 GLU A O 1
ATOM 811 N N . ALA A 1 111 ? -36.609 2.213 45.485 1.00 85.25 111 ALA A N 1
ATOM 812 C CA . ALA A 1 111 ? -37.957 2.570 45.923 1.00 85.25 111 ALA A CA 1
ATOM 813 C C . ALA A 1 111 ? -38.571 1.517 46.867 1.00 85.25 111 ALA A C 1
ATOM 815 O O . ALA A 1 111 ? -39.204 1.855 47.872 1.00 85.25 111 ALA A O 1
ATOM 816 N N . VAL A 1 112 ? -38.365 0.225 46.589 1.00 85.00 112 VAL A N 1
ATOM 817 C CA . VAL A 1 112 ? -38.831 -0.864 47.467 1.00 85.00 112 VAL A CA 1
ATOM 818 C C . VAL A 1 112 ? -38.101 -0.847 48.812 1.00 85.00 112 VAL A C 1
ATOM 820 O O . VAL A 1 112 ? -38.731 -1.040 49.854 1.00 85.00 112 VAL A O 1
ATOM 823 N N . VAL A 1 113 ? -36.788 -0.614 48.811 1.00 81.94 113 VAL A N 1
ATOM 824 C CA . VAL A 1 113 ? -35.976 -0.523 50.031 1.00 81.94 113 VAL A CA 1
ATOM 825 C C . VAL A 1 113 ? -36.385 0.696 50.858 1.00 81.94 113 VAL A C 1
ATOM 827 O O . VAL A 1 113 ? -36.600 0.555 52.060 1.00 81.94 113 VAL A O 1
ATOM 830 N N . GLU A 1 114 ? -36.583 1.861 50.245 1.00 84.44 114 GLU A N 1
ATOM 831 C CA . GLU A 1 114 ? -37.049 3.072 50.929 1.00 84.44 114 GLU A CA 1
ATOM 832 C C . GLU A 1 114 ? -38.434 2.869 51.565 1.00 84.44 114 GLU A C 1
ATOM 834 O O . GLU A 1 114 ? -38.647 3.191 52.742 1.00 84.44 114 GLU A O 1
ATOM 839 N N . ALA A 1 115 ? -39.364 2.245 50.837 1.00 86.12 115 ALA A N 1
ATOM 840 C CA . ALA A 1 115 ? -40.679 1.900 51.368 1.00 86.12 115 ALA A CA 1
ATOM 841 C C . ALA A 1 115 ? -40.578 0.917 52.547 1.00 86.12 115 ALA A C 1
ATOM 843 O O . ALA A 1 115 ? -41.268 1.078 53.558 1.00 86.12 115 ALA A O 1
ATOM 844 N N . ALA A 1 116 ? -39.688 -0.076 52.460 1.00 80.38 116 ALA A N 1
ATOM 845 C CA . ALA A 1 116 ? -39.447 -1.032 53.535 1.00 80.38 116 ALA A CA 1
ATOM 846 C C . ALA A 1 116 ? -38.825 -0.373 54.777 1.00 80.38 116 ALA A C 1
ATOM 848 O O . ALA A 1 116 ? -39.275 -0.656 55.889 1.00 80.38 116 ALA A O 1
ATOM 849 N N . LEU A 1 117 ? -37.851 0.532 54.616 1.00 82.38 117 LEU A N 1
ATOM 850 C CA . LEU A 1 117 ? -37.266 1.300 55.722 1.00 82.38 117 LEU A CA 1
ATOM 851 C C . LEU A 1 117 ? -38.305 2.203 56.390 1.00 82.38 117 LEU A C 1
ATOM 85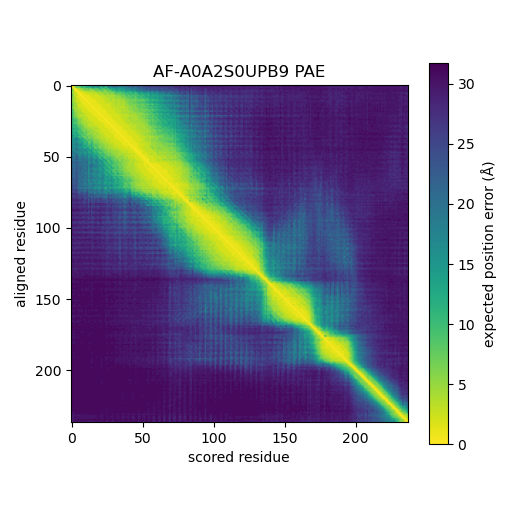3 O O . LEU A 1 117 ? -38.349 2.285 57.619 1.00 82.38 117 LEU A O 1
ATOM 857 N N . THR A 1 118 ? -39.166 2.847 55.603 1.00 88.94 118 THR A N 1
ATOM 858 C CA . THR A 1 118 ? -40.247 3.690 56.128 1.00 88.94 118 THR A CA 1
ATOM 859 C C . THR A 1 118 ? -41.232 2.852 56.942 1.00 88.94 118 THR A C 1
ATOM 861 O O . THR A 1 118 ? -41.521 3.179 58.093 1.00 88.94 118 THR A O 1
ATOM 864 N N . ALA A 1 119 ? -41.661 1.704 56.409 1.00 84.94 119 ALA A N 1
ATOM 865 C CA . ALA A 1 119 ? -42.539 0.774 57.115 1.00 84.94 119 ALA A CA 1
ATOM 866 C C . ALA A 1 119 ? -41.887 0.177 58.376 1.00 84.94 119 ALA A C 1
ATOM 868 O O . ALA A 1 119 ? -42.557 -0.028 59.389 1.00 84.94 119 ALA A O 1
ATOM 869 N N . MET A 1 120 ? -40.580 -0.104 58.343 1.00 75.94 120 MET A N 1
ATOM 870 C CA . MET A 1 120 ? -39.828 -0.569 59.510 1.00 75.94 120 MET A CA 1
ATOM 871 C C . MET A 1 120 ? -39.743 0.522 60.579 1.00 75.94 120 MET A C 1
ATOM 873 O O . MET A 1 120 ? -39.973 0.239 61.751 1.00 75.94 120 MET A O 1
ATOM 877 N N . THR A 1 121 ? -39.494 1.769 60.181 1.00 81.00 121 THR A N 1
ATOM 878 C CA . THR A 1 121 ? -39.478 2.931 61.081 1.00 81.00 121 THR A CA 1
ATOM 879 C C . THR A 1 121 ? -40.837 3.130 61.746 1.00 81.00 121 THR A C 1
ATOM 881 O O . THR A 1 121 ? -40.912 3.329 62.959 1.00 81.00 121 THR A O 1
ATOM 884 N N . GLU A 1 122 ? -41.923 3.009 60.983 1.00 84.88 122 GLU A N 1
ATOM 885 C CA . GLU A 1 122 ? -43.282 3.130 61.505 1.00 84.88 122 GLU A CA 1
ATOM 886 C C . GLU A 1 122 ? -43.610 1.989 62.480 1.00 84.88 122 GLU A C 1
ATOM 888 O O . GLU A 1 122 ? -44.092 2.249 63.582 1.00 84.88 122 GLU A O 1
ATOM 893 N N . LYS A 1 123 ? -43.238 0.742 62.162 1.00 78.31 123 LYS A N 1
ATOM 894 C CA . LYS A 1 123 ? -43.369 -0.397 63.087 1.00 78.31 123 LYS A CA 1
ATOM 895 C C . LYS A 1 123 ? -42.556 -0.217 64.363 1.00 78.31 123 LYS A C 1
ATOM 897 O O . LYS A 1 123 ? -43.103 -0.393 65.444 1.00 78.31 123 LYS A O 1
ATOM 902 N N . VAL A 1 124 ? -41.292 0.192 64.262 1.00 83.94 124 VA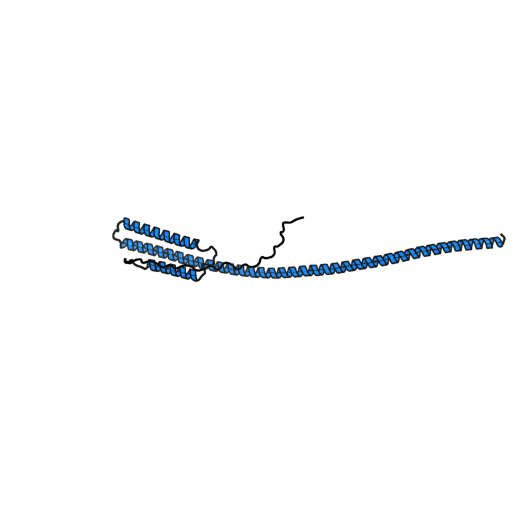L A N 1
ATOM 903 C CA . VAL A 1 124 ? -40.439 0.457 65.430 1.00 83.94 124 VAL A CA 1
ATOM 904 C C . VAL A 1 124 ? -41.026 1.583 66.278 1.00 83.94 124 VAL A C 1
ATOM 906 O O . VAL A 1 124 ? -41.061 1.462 67.498 1.00 83.94 124 VAL A O 1
ATOM 909 N N . SER A 1 125 ? -41.558 2.649 65.671 1.00 80.31 125 SER A N 1
ATOM 910 C CA . SER A 1 125 ? -42.239 3.715 66.417 1.00 80.31 125 SER A CA 1
ATOM 911 C C . SER A 1 125 ? -43.519 3.229 67.102 1.00 80.31 125 SER A C 1
ATOM 913 O O . SER A 1 125 ? -43.776 3.589 68.252 1.00 80.31 125 SER A O 1
ATOM 915 N N . HIS A 1 126 ? -44.297 2.378 66.432 1.00 78.56 126 HIS A N 1
ATOM 916 C CA . HIS A 1 126 ? -45.519 1.794 66.967 1.00 78.56 126 HIS A CA 1
ATOM 917 C C . HIS A 1 126 ? -45.210 0.847 68.132 1.00 78.56 126 HIS A C 1
ATOM 919 O O . HIS A 1 126 ? -45.867 0.912 69.172 1.00 78.56 126 HIS A O 1
ATOM 925 N N . ASP A 1 127 ? -44.176 0.022 67.995 1.00 75.50 127 ASP A N 1
ATOM 926 C CA . ASP A 1 127 ? -43.723 -0.901 69.027 1.00 75.50 127 ASP A CA 1
ATOM 927 C C . ASP A 1 127 ? -43.091 -0.149 70.200 1.00 75.50 127 ASP A C 1
ATOM 929 O O . ASP A 1 127 ? -43.439 -0.447 71.338 1.00 75.50 127 ASP A O 1
ATOM 933 N N . LEU A 1 128 ? -42.297 0.908 69.975 1.00 71.44 128 LEU A N 1
ATOM 934 C CA . LEU A 1 128 ? -41.857 1.807 71.052 1.00 71.44 128 LEU A CA 1
ATOM 935 C C . LEU A 1 128 ? -43.043 2.470 71.761 1.00 71.44 128 LEU A C 1
ATOM 937 O O . LEU A 1 128 ? -43.041 2.572 72.985 1.00 71.44 128 LEU A O 1
ATOM 941 N N . ALA A 1 129 ? -44.068 2.911 71.029 1.00 72.88 129 ALA A N 1
ATOM 942 C CA . ALA A 1 129 ? -45.268 3.504 71.616 1.00 72.88 129 ALA A CA 1
ATOM 943 C C . ALA A 1 129 ? -46.137 2.474 72.357 1.00 72.88 129 ALA A C 1
ATOM 945 O O . ALA A 1 129 ? -46.908 2.838 73.248 1.00 72.88 129 ALA A O 1
ATOM 946 N N . LYS A 1 130 ? -46.053 1.192 71.998 1.00 70.62 130 LYS A N 1
ATOM 947 C CA . LYS A 1 130 ? -46.726 0.093 72.695 1.00 70.62 130 LYS A CA 1
ATOM 948 C C . LYS A 1 130 ? -45.949 -0.321 73.945 1.00 70.62 130 LYS A C 1
ATOM 950 O O . LYS A 1 130 ? -46.533 -0.340 75.022 1.00 70.62 130 LYS A O 1
ATOM 955 N N . LEU A 1 131 ? -44.635 -0.512 73.837 1.00 64.12 131 LEU A N 1
ATOM 956 C CA . LEU A 1 131 ? -43.728 -0.746 74.964 1.00 64.12 131 LEU A CA 1
ATOM 95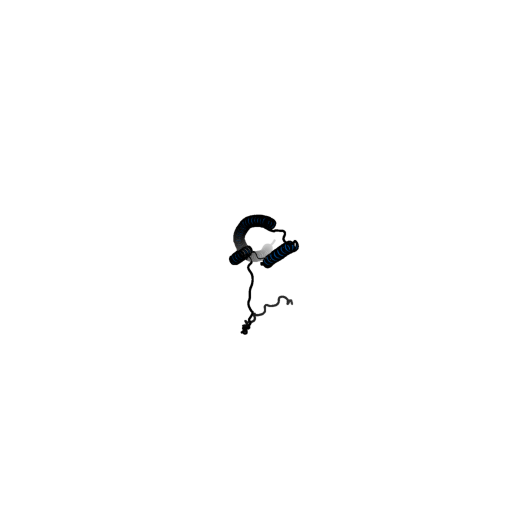7 C C . LEU A 1 131 ? -43.754 0.413 75.964 1.00 64.12 131 LEU A C 1
ATOM 959 O O . LEU A 1 131 ? -43.811 0.165 77.159 1.00 64.12 131 LEU A O 1
ATOM 963 N N . GLY A 1 132 ? -43.817 1.666 75.509 1.00 60.88 132 GLY A N 1
ATOM 964 C CA . GLY A 1 132 ? -43.978 2.840 76.373 1.00 60.88 132 GLY A CA 1
ATOM 965 C C . GLY A 1 132 ? -45.3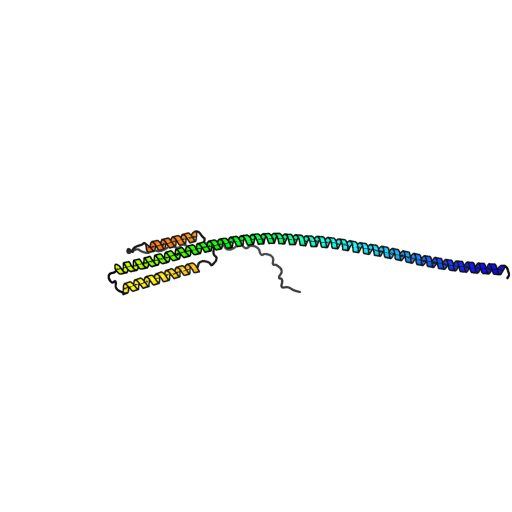55 2.953 77.042 1.00 60.88 132 GLY A C 1
ATOM 966 O O . GLY A 1 132 ? -45.500 3.699 78.006 1.00 60.88 132 GLY A O 1
ATOM 967 N N . ARG A 1 133 ? -46.364 2.214 76.556 1.00 56.78 133 ARG A N 1
ATOM 968 C CA . ARG A 1 133 ? -47.698 2.106 77.174 1.00 56.78 133 ARG A CA 1
ATOM 969 C C . ARG A 1 133 ? -47.849 0.870 78.070 1.00 56.78 133 ARG A C 1
ATOM 971 O O . ARG A 1 133 ? -48.617 0.927 79.024 1.00 56.78 133 ARG A O 1
ATOM 978 N N . GLU A 1 134 ? -47.125 -0.217 77.795 1.00 52.16 134 GLU A N 1
ATOM 979 C CA . GLU A 1 134 ? -47.108 -1.448 78.606 1.00 52.16 134 GLU A CA 1
ATOM 980 C C . GLU A 1 134 ? -46.017 -1.450 79.695 1.00 52.16 134 GLU A C 1
ATOM 982 O O . GLU A 1 134 ? -46.151 -2.158 80.696 1.00 52.16 134 GLU A O 1
ATOM 987 N N . GLN A 1 135 ? -44.971 -0.625 79.580 1.00 42.09 135 GLN A N 1
ATOM 988 C CA . GLN A 1 135 ? -44.005 -0.414 80.657 1.00 42.09 135 GLN A CA 1
ATOM 989 C C . GLN A 1 135 ? -44.594 0.509 81.733 1.00 42.09 135 GLN A C 1
ATOM 991 O O . GLN A 1 13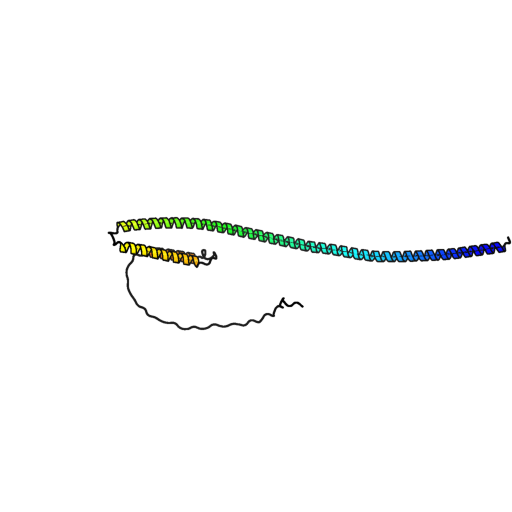5 ? -44.625 1.732 81.608 1.00 42.09 135 GLN A O 1
ATOM 996 N N . LYS A 1 136 ? -44.963 -0.088 82.875 1.00 52.62 136 LYS A N 1
ATOM 997 C CA . LYS A 1 136 ? -44.748 0.557 84.186 1.00 52.62 136 LYS A CA 1
ATOM 998 C C . LYS A 1 136 ? -43.326 1.136 84.213 1.00 52.62 136 LYS A C 1
ATOM 1000 O O . LYS A 1 136 ? -42.452 0.484 83.646 1.00 52.62 136 LYS A O 1
ATOM 1005 N N . PRO A 1 137 ? -43.078 2.292 84.862 1.00 49.38 137 PRO A N 1
ATOM 1006 C CA . PRO A 1 137 ? -41.799 2.993 84.779 1.00 49.38 137 PRO A CA 1
ATOM 1007 C C . PRO A 1 137 ? -40.666 2.041 85.161 1.00 49.38 137 PRO A C 1
ATOM 1009 O O . PRO A 1 137 ? -40.477 1.717 86.331 1.00 49.38 137 PRO A O 1
ATOM 1012 N N . MET A 1 138 ? -39.974 1.533 84.146 1.00 55.03 138 MET A N 1
ATOM 1013 C CA . MET A 1 138 ? -38.771 0.743 84.314 1.00 55.03 138 MET A CA 1
ATOM 1014 C C . MET A 1 138 ? -37.648 1.741 84.562 1.00 55.03 138 MET A C 1
ATOM 1016 O O . MET A 1 138 ? -37.627 2.812 83.951 1.00 55.03 138 MET A O 1
ATOM 1020 N N . ASP A 1 139 ? -36.773 1.418 85.511 1.00 59.28 139 ASP A N 1
ATOM 1021 C CA . ASP A 1 139 ? -35.713 2.309 85.971 1.00 59.28 139 ASP A CA 1
ATOM 1022 C C . ASP A 1 139 ? -34.946 2.921 84.793 1.00 59.28 139 ASP A C 1
ATOM 1024 O O . ASP A 1 139 ? -34.561 2.220 83.851 1.00 59.28 139 ASP A O 1
ATOM 1028 N N . ALA A 1 140 ? -34.717 4.236 84.849 1.00 56.88 140 ALA A N 1
ATOM 1029 C CA . ALA A 1 140 ? -34.158 5.018 83.747 1.00 56.88 140 ALA A CA 1
ATOM 1030 C C . ALA A 1 140 ? -32.823 4.457 83.222 1.00 56.88 140 ALA A C 1
ATOM 1032 O O . ALA A 1 140 ? -32.519 4.633 82.048 1.00 56.88 140 ALA A O 1
ATOM 1033 N N . GLN A 1 141 ? -32.074 3.735 84.065 1.00 54.62 141 GLN A N 1
ATOM 1034 C CA . GLN A 1 141 ? -30.818 3.064 83.715 1.00 54.62 141 GLN A CA 1
ATOM 1035 C C . GLN A 1 141 ? -30.983 1.883 82.750 1.00 54.62 141 GLN A C 1
ATOM 1037 O O . GLN A 1 141 ? -30.109 1.653 81.919 1.00 54.62 141 GLN A O 1
ATOM 1042 N N . VAL A 1 142 ? -32.086 1.136 82.827 1.00 58.19 142 VAL A N 1
ATOM 1043 C CA . VAL A 1 142 ? -32.309 -0.024 81.949 1.00 58.19 142 VAL A CA 1
ATOM 1044 C C . VAL A 1 142 ? -32.758 0.440 80.563 1.00 58.19 142 VAL A C 1
ATOM 1046 O O . VAL A 1 142 ? -32.352 -0.128 79.554 1.00 58.19 142 VAL A O 1
ATOM 1049 N N . ALA A 1 143 ? -33.528 1.528 80.498 1.00 59.56 143 ALA A N 1
ATOM 1050 C CA . ALA A 1 143 ? -33.943 2.134 79.237 1.00 59.56 143 ALA A CA 1
ATOM 1051 C C . ALA A 1 143 ? -32.766 2.753 78.457 1.00 59.56 143 ALA A C 1
ATOM 1053 O O . ALA A 1 143 ? -32.727 2.633 77.232 1.00 59.56 143 ALA A O 1
ATOM 1054 N N . THR A 1 144 ? -31.797 3.383 79.134 1.00 64.62 144 THR A N 1
ATOM 1055 C CA . THR A 1 144 ? -30.555 3.842 78.486 1.00 64.62 144 THR A CA 1
ATOM 1056 C C . THR A 1 144 ? -29.663 2.680 78.083 1.00 64.62 144 THR A C 1
ATOM 1058 O O . THR A 1 144 ? -29.213 2.672 76.947 1.00 64.62 144 THR A O 1
AT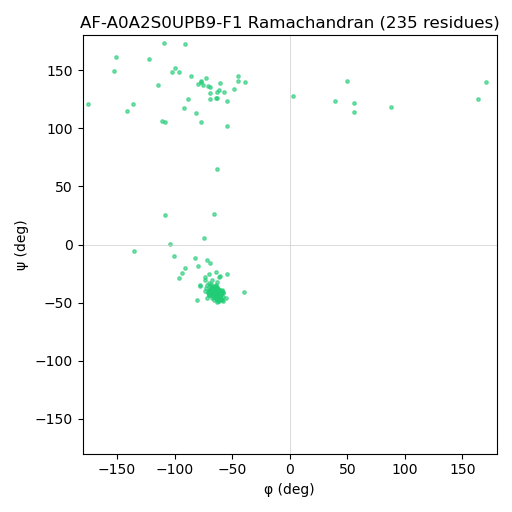OM 1061 N N . ALA A 1 145 ? -29.483 1.662 78.930 1.00 66.25 145 ALA A N 1
ATOM 1062 C CA . ALA A 1 145 ? -28.654 0.505 78.587 1.00 66.25 145 ALA A CA 1
ATOM 1063 C C . ALA A 1 145 ? -29.175 -0.259 77.355 1.00 66.25 145 ALA A C 1
ATOM 1065 O O . ALA A 1 145 ? -28.391 -0.636 76.489 1.00 66.25 145 ALA A O 1
ATOM 1066 N N . ILE A 1 146 ? -30.497 -0.436 77.233 1.00 67.06 146 ILE A N 1
ATOM 1067 C CA . ILE A 1 146 ? -31.102 -1.063 76.048 1.00 67.06 146 ILE A CA 1
ATOM 1068 C C . ILE A 1 146 ? -30.937 -0.162 74.817 1.00 67.06 146 ILE A C 1
ATOM 1070 O O . ILE A 1 146 ? -30.612 -0.650 73.740 1.00 67.06 146 ILE A O 1
ATOM 1074 N N . ARG A 1 147 ? -31.136 1.155 74.951 1.00 67.19 147 ARG A N 1
ATOM 1075 C CA . ARG A 1 147 ? -30.983 2.089 73.827 1.00 67.19 147 ARG A CA 1
ATOM 1076 C C . ARG A 1 147 ? -29.537 2.172 73.338 1.00 67.19 147 ARG A C 1
ATOM 1078 O O . ARG A 1 147 ? -29.323 2.220 72.131 1.00 67.19 147 ARG A O 1
ATOM 1085 N N . ASP A 1 148 ? -28.581 2.201 74.255 1.00 70.12 148 ASP A N 1
ATOM 1086 C CA . ASP A 1 148 ? -27.159 2.283 73.936 1.00 70.12 148 ASP A CA 1
ATOM 1087 C C . ASP A 1 148 ? -26.669 0.962 73.332 1.00 70.12 148 ASP A C 1
ATOM 1089 O O . ASP A 1 148 ? -26.015 0.999 72.295 1.00 70.12 148 ASP A O 1
ATOM 1093 N N . GLY A 1 149 ? -27.110 -0.186 73.864 1.00 66.81 149 GLY A N 1
ATOM 1094 C CA . GLY A 1 149 ? -26.826 -1.503 73.283 1.00 66.81 149 GLY A CA 1
ATOM 1095 C C . GLY A 1 149 ? -27.394 -1.671 71.871 1.00 66.81 149 GLY A C 1
ATOM 1096 O O . GLY A 1 149 ? -26.673 -2.058 70.963 1.00 66.81 149 GLY A O 1
ATOM 1097 N N . VAL A 1 150 ? -28.649 -1.268 71.631 1.00 69.06 150 VAL A N 1
ATOM 1098 C CA . VAL A 1 150 ? -29.244 -1.309 70.279 1.00 69.06 150 VAL A CA 1
ATOM 1099 C C . VAL A 1 150 ? -28.515 -0.371 69.315 1.00 69.06 150 VAL A C 1
ATOM 1101 O O . VAL A 1 150 ? -28.385 -0.673 68.132 1.00 69.06 150 VAL A O 1
ATOM 1104 N N . LYS A 1 151 ? -28.029 0.778 69.791 1.00 71.69 151 LYS A N 1
ATOM 1105 C CA . LYS A 1 151 ? -27.279 1.728 68.964 1.00 71.69 151 LYS A CA 1
ATOM 1106 C C . LYS A 1 151 ? -25.878 1.213 68.624 1.00 71.69 151 LYS A C 1
ATOM 1108 O O . LYS A 1 151 ? -25.395 1.483 67.526 1.00 71.69 151 LYS A O 1
ATOM 1113 N N . GLU A 1 152 ? -25.254 0.488 69.543 1.00 71.31 152 GLU A N 1
ATOM 1114 C CA . GLU A 1 152 ? -23.957 -0.161 69.355 1.00 71.31 152 GLU A CA 1
ATOM 1115 C C . GLU A 1 152 ? -24.070 -1.362 68.408 1.00 71.31 152 GLU A C 1
ATOM 1117 O O . GLU A 1 152 ? -23.326 -1.422 67.431 1.00 71.31 152 GLU A O 1
ATOM 1122 N N . ASP A 1 153 ? -25.079 -2.219 68.588 1.00 64.25 153 ASP A N 1
ATOM 1123 C CA . ASP A 1 153 ? -25.365 -3.350 67.696 1.00 64.25 153 ASP A CA 1
ATOM 1124 C C . ASP A 1 153 ? -25.701 -2.883 66.272 1.00 64.25 153 ASP A C 1
ATOM 1126 O O . ASP A 1 153 ? -25.223 -3.451 65.290 1.00 64.25 153 ASP A O 1
ATOM 1130 N N . LEU A 1 154 ? -26.475 -1.801 66.132 1.00 62.91 154 LEU A N 1
ATOM 1131 C CA . LEU A 1 154 ? -26.799 -1.231 64.822 1.00 62.91 154 LEU A CA 1
ATOM 1132 C C . LEU A 1 154 ? -25.576 -0.574 64.161 1.00 62.91 154 LEU A C 1
ATOM 1134 O O . LEU A 1 154 ? -25.448 -0.598 62.937 1.00 62.91 154 LEU A O 1
ATOM 1138 N N . GLY A 1 155 ? -24.674 0.004 64.960 1.00 70.75 155 GLY A N 1
ATOM 1139 C CA . GLY A 1 155 ? -23.387 0.518 64.495 1.00 70.75 155 GLY A CA 1
ATOM 1140 C C . GLY A 1 155 ? -22.482 -0.603 63.988 1.00 70.75 155 GLY A C 1
ATOM 1141 O O . GLY A 1 155 ? -21.989 -0.522 62.867 1.00 70.75 155 GLY A O 1
ATOM 1142 N N . ALA A 1 156 ? -22.354 -1.682 64.761 1.00 69.56 156 ALA A N 1
ATOM 1143 C CA . ALA A 1 156 ? -21.564 -2.853 64.402 1.00 69.56 156 ALA A CA 1
ATOM 1144 C C . ALA A 1 156 ? -22.102 -3.549 63.142 1.00 69.56 156 ALA A C 1
ATOM 1146 O O . ALA A 1 156 ? -21.334 -3.831 62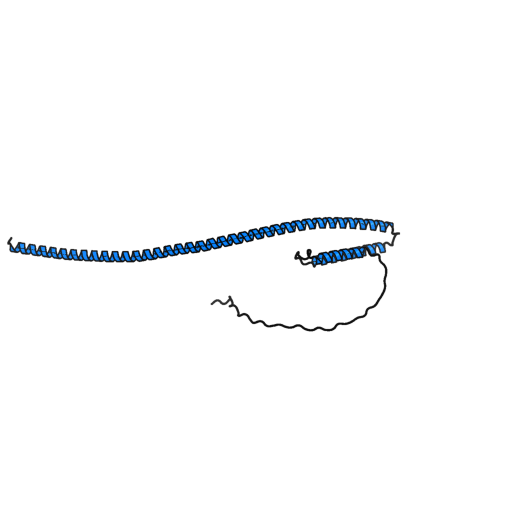.226 1.00 69.56 156 ALA A O 1
ATOM 1147 N N . ALA A 1 157 ? -23.421 -3.736 63.039 1.00 59.91 157 ALA A N 1
ATOM 1148 C CA . ALA A 1 157 ? -24.050 -4.309 61.851 1.00 59.91 157 ALA A CA 1
ATOM 1149 C C . ALA A 1 157 ? -23.858 -3.419 60.611 1.00 59.91 157 ALA A C 1
ATOM 1151 O O . ALA A 1 157 ? -23.606 -3.912 59.512 1.00 59.91 157 ALA A O 1
ATOM 1152 N N . LYS A 1 158 ? -23.936 -2.092 60.769 1.00 64.62 158 LYS A N 1
ATOM 1153 C CA . LYS A 1 158 ? -23.675 -1.148 59.676 1.00 64.62 158 LYS A CA 1
ATOM 1154 C C . LYS A 1 158 ? -22.213 -1.197 59.222 1.00 64.62 158 LYS A C 1
ATOM 1156 O O . LYS A 1 158 ? -21.961 -1.159 58.017 1.00 64.62 158 LYS A O 1
ATOM 1161 N N . ASP A 1 159 ? -21.273 -1.283 60.155 1.00 69.06 159 ASP A N 1
ATOM 1162 C CA . ASP A 1 159 ? -19.844 -1.369 59.855 1.00 69.06 159 ASP A CA 1
ATOM 1163 C C . ASP A 1 159 ? -19.480 -2.716 59.215 1.00 69.06 159 ASP A C 1
ATOM 1165 O O . ASP A 1 159 ? -18.674 -2.753 58.286 1.00 69.06 159 ASP A O 1
ATOM 1169 N N . GLU A 1 160 ? -20.134 -3.808 59.619 1.00 66.19 160 GLU A N 1
ATOM 1170 C CA . GLU A 1 160 ? -20.000 -5.126 58.992 1.00 66.19 160 GLU A CA 1
ATOM 1171 C C . GLU A 1 160 ? -20.542 -5.130 57.555 1.00 66.19 160 GLU A C 1
ATOM 1173 O O . GLU A 1 160 ? -19.877 -5.622 56.642 1.00 66.19 160 GLU A O 1
ATOM 1178 N N . VAL A 1 161 ? -21.693 -4.495 57.311 1.00 61.88 161 VAL A N 1
ATOM 1179 C CA . VAL A 1 161 ? -22.251 -4.340 55.959 1.00 61.88 161 VAL A CA 1
ATOM 1180 C C . VAL A 1 161 ? -21.360 -3.448 55.087 1.00 61.88 161 VAL A C 1
ATOM 1182 O O . VAL A 1 161 ? -21.090 -3.790 53.937 1.00 61.88 161 VAL A O 1
ATOM 1185 N N . LEU A 1 162 ? -20.841 -2.336 55.615 1.00 62.06 162 LEU A N 1
ATOM 1186 C CA . LEU A 1 162 ? -19.893 -1.475 54.897 1.00 62.06 162 LEU A CA 1
ATOM 1187 C C . LEU A 1 162 ? -18.575 -2.195 54.588 1.00 62.06 162 LEU A C 1
ATOM 1189 O O . LEU A 1 162 ? -18.040 -2.036 53.491 1.00 62.06 162 LEU A O 1
ATOM 1193 N N . ALA A 1 163 ? -18.071 -3.015 55.511 1.00 66.06 163 ALA A N 1
ATOM 1194 C CA . ALA A 1 163 ? -16.880 -3.829 55.299 1.00 66.06 163 ALA A CA 1
ATOM 1195 C C . ALA A 1 163 ? -17.113 -4.928 54.252 1.00 66.06 163 ALA A C 1
ATOM 1197 O O . ALA A 1 163 ? -16.255 -5.141 53.398 1.00 66.06 163 ALA A O 1
ATOM 1198 N N . ALA A 1 164 ? -18.280 -5.577 54.255 1.00 61.81 164 ALA A N 1
ATOM 1199 C CA . ALA A 1 164 ? -18.656 -6.566 53.247 1.00 61.81 164 ALA A CA 1
ATOM 1200 C C . ALA A 1 164 ? -18.802 -5.940 51.848 1.00 61.81 164 ALA A C 1
ATOM 1202 O O . ALA A 1 164 ? -18.358 -6.523 50.859 1.00 61.81 164 ALA A O 1
ATOM 1203 N N . ILE A 1 165 ? -19.351 -4.724 51.763 1.00 56.72 165 ILE A N 1
ATOM 1204 C CA . ILE A 1 165 ? -19.447 -3.956 50.513 1.00 56.72 165 ILE A CA 1
ATOM 1205 C C . ILE A 1 165 ? -18.058 -3.505 50.034 1.00 56.72 165 ILE A C 1
ATOM 1207 O O . ILE A 1 165 ? -17.774 -3.575 48.842 1.00 56.72 165 ILE A O 1
ATOM 1211 N N . ALA A 1 166 ? -17.168 -3.088 50.938 1.00 55.69 166 ALA A N 1
ATOM 1212 C CA . ALA A 1 166 ? -15.805 -2.673 50.599 1.00 55.69 166 ALA A CA 1
ATOM 1213 C C . ALA A 1 166 ? -14.873 -3.849 50.244 1.00 55.69 166 ALA A C 1
ATOM 1215 O O . ALA A 1 166 ? -13.922 -3.672 49.483 1.00 55.69 166 ALA A O 1
ATOM 1216 N N . ALA A 1 167 ? -15.135 -5.044 50.782 1.00 56.81 167 ALA A N 1
ATOM 1217 C CA . ALA A 1 167 ? -14.415 -6.276 50.462 1.00 56.81 167 ALA A CA 1
ATOM 1218 C C . ALA A 1 167 ? -14.914 -6.949 49.170 1.00 56.81 167 ALA A C 1
ATOM 1220 O O . ALA A 1 167 ? -14.249 -7.853 48.656 1.00 56.81 167 ALA A O 1
ATOM 1221 N N . ALA A 1 168 ? -16.053 -6.511 48.621 1.00 45.97 168 ALA A N 1
ATOM 1222 C CA . ALA A 1 168 ? -16.516 -6.956 47.317 1.00 45.97 168 ALA A CA 1
ATOM 1223 C C . ALA A 1 168 ? -15.583 -6.396 46.221 1.00 45.97 168 ALA A C 1
ATOM 1225 O O . ALA A 1 168 ? -15.348 -5.185 46.164 1.00 45.97 168 ALA A O 1
ATOM 1226 N N . PRO A 1 169 ? -15.012 -7.242 45.344 1.00 41.00 169 PRO A N 1
ATOM 1227 C CA . PRO A 1 169 ? -14.085 -6.779 44.321 1.00 41.00 169 PRO A CA 1
ATOM 1228 C C . PRO A 1 169 ? -14.786 -5.794 43.380 1.00 41.00 169 PRO A C 1
ATOM 1230 O O . PRO A 1 169 ? -15.864 -6.079 42.863 1.00 41.00 169 PRO A O 1
ATOM 1233 N N . ALA A 1 170 ? -14.133 -4.660 43.106 1.00 46.38 170 ALA A N 1
ATOM 1234 C CA . ALA A 1 170 ? -14.591 -3.580 42.221 1.00 46.38 170 ALA A CA 1
ATOM 1235 C C . ALA A 1 170 ? -14.704 -3.969 40.723 1.00 46.38 170 ALA A C 1
ATOM 1237 O O . ALA A 1 170 ? -14.588 -3.124 39.837 1.00 46.38 170 ALA A O 1
ATOM 1238 N N . GLY A 1 171 ? -14.914 -5.250 40.418 1.00 42.44 171 GLY A N 1
ATOM 1239 C CA . GLY A 1 171 ? -15.262 -5.759 39.098 1.00 42.44 171 GLY A CA 1
ATOM 1240 C C . GLY A 1 171 ? -16.701 -6.258 39.125 1.00 42.44 171 GLY A C 1
ATOM 1241 O O . GLY A 1 171 ? -16.976 -7.307 39.701 1.00 42.44 171 GLY A O 1
ATOM 1242 N N . GLY A 1 172 ? -17.617 -5.508 38.508 1.00 44.72 172 GLY A N 1
ATOM 1243 C CA . GLY A 1 172 ? -19.068 -5.738 38.495 1.00 44.72 172 GLY A CA 1
ATOM 1244 C C . GLY A 1 172 ? -19.533 -7.037 37.823 1.00 44.72 172 GLY A C 1
ATOM 1245 O O . GLY A 1 172 ? -20.226 -7.001 36.816 1.00 44.72 172 GLY A O 1
ATOM 1246 N N . THR A 1 173 ? -19.172 -8.190 38.382 1.00 48.34 173 THR A N 1
ATOM 1247 C CA . THR A 1 173 ? -19.617 -9.522 37.931 1.00 48.34 173 THR A CA 1
ATOM 1248 C C . THR A 1 173 ? -20.048 -10.446 39.075 1.00 48.34 173 THR A C 1
ATOM 1250 O O . THR A 1 173 ? -20.587 -11.515 38.808 1.00 48.34 173 THR A O 1
ATOM 1253 N N . MET A 1 174 ? -19.890 -10.047 40.345 1.00 45.81 174 MET A N 1
ATOM 1254 C CA . MET A 1 174 ? -20.229 -10.905 41.495 1.00 45.81 174 MET A CA 1
ATOM 1255 C C . MET A 1 174 ? -21.650 -10.695 42.051 1.00 45.81 174 MET A C 1
ATOM 1257 O O . MET A 1 174 ? -22.223 -11.628 42.600 1.00 45.81 174 MET A O 1
ATOM 1261 N N . LEU A 1 175 ? -22.256 -9.516 41.856 1.00 50.16 175 LEU A N 1
ATOM 1262 C CA . LEU A 1 175 ? -23.638 -9.224 42.290 1.00 50.16 175 LEU A CA 1
ATOM 1263 C C . LEU A 1 175 ? -24.715 -9.944 41.461 1.00 50.16 175 LEU A C 1
ATOM 1265 O O . LEU A 1 175 ? -25.878 -9.989 41.864 1.00 50.16 175 LEU A O 1
ATOM 1269 N N . ASP A 1 176 ? -24.337 -10.515 40.316 1.00 51.44 176 ASP A N 1
ATOM 1270 C CA . ASP A 1 176 ? -25.254 -11.267 39.458 1.00 51.44 176 ASP A CA 1
ATOM 1271 C C . ASP A 1 176 ? -25.074 -12.787 39.556 1.00 51.44 176 ASP A C 1
ATOM 1273 O O . ASP A 1 176 ? -25.816 -13.538 38.918 1.00 51.44 176 ASP A O 1
ATOM 1277 N N . SER A 1 177 ? -24.138 -13.259 40.390 1.00 51.28 177 SER A N 1
ATOM 1278 C CA . SER A 1 177 ? -23.983 -14.690 40.620 1.00 51.28 177 SER A CA 1
ATOM 1279 C C . SER A 1 177 ? -25.175 -15.220 41.439 1.00 51.28 177 SER A C 1
ATOM 1281 O O . SER A 1 177 ? -25.618 -14.580 42.401 1.00 51.28 177 SER A O 1
ATOM 1283 N N . PRO A 1 178 ? -25.740 -16.384 41.072 1.00 56.72 178 PRO A N 1
ATOM 1284 C CA . PRO A 1 178 ? -26.833 -16.995 41.827 1.00 56.72 178 PRO A CA 1
ATOM 1285 C C . PRO A 1 178 ? -26.421 -17.314 43.271 1.00 56.72 178 PRO A C 1
ATOM 1287 O O . PRO A 1 178 ? -27.255 -17.270 44.165 1.00 56.72 178 PRO A O 1
ATOM 1290 N N . GLU A 1 179 ? -25.131 -17.545 43.515 1.00 56.66 179 GLU A N 1
ATOM 1291 C CA . GLU A 1 179 ? -24.584 -17.841 44.841 1.00 56.66 179 GLU A CA 1
ATOM 1292 C C . GLU A 1 179 ? -24.655 -16.635 45.790 1.00 56.66 179 GLU A C 1
ATOM 1294 O O . GLU A 1 179 ? -25.001 -16.799 46.957 1.00 56.66 179 GLU A O 1
ATOM 1299 N N . MET A 1 180 ? -24.433 -15.408 45.298 1.00 54.38 180 MET A N 1
ATOM 1300 C CA . MET A 1 180 ? -24.547 -14.207 46.136 1.00 54.38 180 MET A CA 1
ATOM 1301 C C . MET A 1 180 ? -26.006 -13.852 46.449 1.00 54.38 180 MET A C 1
ATOM 1303 O O . MET A 1 180 ? -26.298 -13.324 47.518 1.00 54.38 180 MET A O 1
ATOM 1307 N N . LYS A 1 181 ? -26.934 -14.173 45.536 1.00 56.75 181 LYS A N 1
ATOM 1308 C CA . LYS A 1 181 ? -28.383 -14.024 45.762 1.00 56.75 181 LYS A CA 1
ATOM 1309 C C . LYS A 1 181 ? -28.882 -15.009 46.818 1.00 56.75 181 LYS A C 1
ATOM 1311 O O . LYS A 1 181 ? -29.668 -14.609 47.667 1.00 56.75 181 LYS A O 1
ATOM 1316 N N . VAL A 1 182 ? -28.374 -16.244 46.807 1.00 67.19 182 VAL A N 1
ATOM 1317 C CA . VAL A 1 182 ? -28.657 -17.244 47.850 1.00 67.19 182 VAL A CA 1
ATOM 1318 C C . VAL A 1 182 ? -28.090 -16.797 49.195 1.00 67.19 182 VAL A C 1
ATOM 1320 O O . VAL A 1 182 ? -28.812 -16.836 50.180 1.00 67.19 182 VAL A O 1
ATOM 1323 N N . LEU A 1 183 ? -26.858 -16.282 49.241 1.00 57.84 183 LEU A N 1
ATOM 1324 C CA . LEU A 1 183 ? -26.274 -15.761 50.482 1.00 57.84 183 LEU A CA 1
ATOM 1325 C C . LEU A 1 183 ? -27.014 -14.525 51.013 1.00 57.84 183 LEU A C 1
ATOM 1327 O O . LEU A 1 183 ? -27.156 -14.374 52.221 1.00 57.84 183 LEU A O 1
ATOM 1331 N N . LEU A 1 184 ? -27.518 -13.653 50.135 1.00 60.47 184 LEU A N 1
ATOM 1332 C CA . LEU A 1 184 ? -28.358 -12.517 50.528 1.00 60.47 184 LEU A CA 1
ATOM 1333 C C . LEU A 1 184 ? -29.738 -12.959 51.021 1.00 60.47 184 LEU A C 1
ATOM 1335 O O . LEU A 1 184 ? -30.228 -12.390 51.993 1.00 60.47 184 LEU A O 1
ATOM 1339 N N . GLU A 1 185 ? -30.357 -13.964 50.394 1.00 66.88 185 GLU A N 1
ATOM 1340 C CA . GLU A 1 185 ? -31.594 -14.570 50.901 1.00 66.88 185 GLU A CA 1
ATOM 1341 C C . GLU A 1 185 ? -31.375 -15.268 52.244 1.00 66.88 185 GLU A C 1
ATOM 1343 O O . GLU A 1 185 ? -32.205 -15.124 53.137 1.00 66.88 185 GLU A O 1
ATOM 1348 N N . GLU A 1 186 ? -30.256 -15.971 52.414 1.00 64.44 186 GLU A N 1
ATOM 1349 C CA . GLU A 1 186 ? -29.887 -16.647 53.657 1.00 64.44 186 GLU A CA 1
ATOM 1350 C C . GLU A 1 186 ? -29.603 -15.629 54.768 1.00 64.44 186 GLU A C 1
ATOM 1352 O O . GLU A 1 186 ? -30.108 -15.781 55.876 1.00 64.44 186 GLU A O 1
ATOM 1357 N N . LEU A 1 187 ? -28.924 -14.518 54.458 1.00 61.41 187 LEU A N 1
ATOM 1358 C CA . LEU A 1 187 ? -28.723 -13.402 55.385 1.00 61.41 187 LEU A CA 1
ATOM 1359 C C . LEU A 1 187 ? -30.055 -12.725 55.750 1.00 61.41 187 LEU A C 1
ATOM 1361 O O . LEU A 1 187 ? -30.317 -12.462 56.923 1.00 61.41 187 LEU A O 1
ATOM 1365 N N . HIS A 1 188 ? -30.936 -12.486 54.774 1.00 58.97 188 HIS A N 1
ATOM 1366 C CA . HIS A 1 188 ? -32.282 -11.963 55.025 1.00 58.97 188 HIS A CA 1
ATOM 1367 C C . HIS A 1 188 ? -33.120 -12.921 55.880 1.00 58.97 188 HIS A C 1
ATOM 1369 O O . HIS A 1 188 ? -33.876 -12.468 56.741 1.00 58.97 188 HIS A O 1
ATOM 1375 N N . ALA A 1 189 ? -32.994 -14.231 55.668 1.00 65.25 189 ALA A N 1
ATOM 1376 C CA . ALA A 1 189 ? -33.660 -15.249 56.468 1.00 65.25 189 ALA A CA 1
ATOM 1377 C C . ALA A 1 189 ? -33.120 -15.264 57.904 1.00 65.25 189 ALA A C 1
ATOM 1379 O O . ALA A 1 189 ? -33.918 -15.257 58.838 1.00 65.25 189 ALA A O 1
ATOM 1380 N N . MET A 1 190 ? -31.801 -15.166 58.084 1.00 55.50 190 MET A N 1
ATOM 1381 C CA . MET A 1 190 ? -31.154 -15.115 59.398 1.00 55.50 190 MET A CA 1
ATOM 1382 C C . MET A 1 190 ? -31.555 -13.865 60.187 1.00 55.50 190 MET A C 1
ATOM 1384 O O . MET A 1 190 ? -31.872 -13.953 61.370 1.00 55.50 190 MET A O 1
ATOM 1388 N N . VAL A 1 191 ? -31.627 -12.704 59.530 1.00 52.44 191 VAL A N 1
ATOM 1389 C CA . VAL A 1 191 ? -32.115 -11.457 60.143 1.00 52.44 191 VAL A CA 1
ATOM 1390 C C . VAL A 1 191 ? -33.594 -11.581 60.515 1.00 52.44 191 VAL A C 1
ATOM 1392 O O . VAL A 1 191 ? -34.011 -11.134 61.582 1.00 52.44 191 VAL A O 1
ATOM 1395 N N . ARG A 1 192 ? -34.404 -12.232 59.677 1.00 57.03 192 ARG A N 1
ATOM 1396 C CA . ARG A 1 192 ? -35.824 -12.472 59.962 1.00 57.03 192 ARG A CA 1
ATOM 1397 C C . ARG A 1 192 ? -36.027 -13.440 61.128 1.00 57.03 192 ARG A C 1
ATOM 1399 O O . ARG A 1 192 ? -36.960 -13.251 61.902 1.00 57.03 192 ARG A O 1
ATOM 1406 N N . GLU A 1 193 ? -35.163 -14.440 61.261 1.00 46.72 193 GLU A N 1
ATOM 1407 C CA . GLU A 1 193 ? -35.169 -15.415 62.353 1.00 46.72 193 GLU A CA 1
ATOM 1408 C C . GLU A 1 193 ? -34.674 -14.794 63.669 1.00 46.72 193 GLU A C 1
ATOM 1410 O O . GLU A 1 193 ? -35.309 -14.973 64.708 1.00 46.72 193 GLU A O 1
ATOM 1415 N N . ALA A 1 194 ? -33.639 -13.952 63.612 1.00 47.09 194 ALA A N 1
ATOM 1416 C CA . ALA A 1 194 ? -33.154 -13.172 64.751 1.00 47.09 194 ALA A CA 1
ATOM 1417 C C . ALA A 1 194 ? -34.201 -12.173 65.277 1.00 47.09 194 ALA A C 1
ATOM 1419 O O . ALA A 1 194 ? -34.279 -11.929 66.478 1.00 47.09 194 ALA A O 1
ATOM 1420 N N . VAL A 1 195 ? -35.052 -11.636 64.398 1.00 45.06 195 VAL A N 1
ATOM 1421 C CA . VAL A 1 195 ? -36.177 -10.760 64.771 1.00 45.06 195 VAL A CA 1
ATOM 1422 C C . VAL A 1 195 ? -37.393 -11.553 65.288 1.00 45.06 195 VAL A C 1
ATOM 1424 O O . VAL A 1 195 ? -38.254 -10.985 65.959 1.00 45.06 195 VAL A O 1
ATOM 1427 N N . ALA A 1 196 ? -37.480 -12.860 65.018 1.00 43.28 196 ALA A N 1
ATOM 1428 C CA . ALA A 1 196 ? -38.641 -13.690 65.355 1.00 43.28 196 ALA A CA 1
ATOM 1429 C C . ALA A 1 196 ? -38.484 -14.555 66.622 1.00 43.28 196 ALA A C 1
ATOM 1431 O O . ALA A 1 196 ? -39.478 -15.123 67.078 1.00 43.28 196 ALA A O 1
ATOM 1432 N N . ALA A 1 197 ? -37.290 -14.672 67.210 1.00 35.38 197 ALA A N 1
ATOM 1433 C CA . ALA A 1 197 ? -37.067 -15.537 68.371 1.00 35.38 197 ALA A CA 1
ATOM 1434 C C . ALA A 1 197 ? -37.255 -14.796 69.718 1.00 35.38 197 ALA A C 1
ATOM 1436 O O . ALA A 1 197 ? -36.485 -13.886 70.030 1.00 35.38 197 ALA A O 1
ATOM 1437 N N . PRO A 1 198 ? -38.225 -15.184 70.574 1.00 34.38 198 PRO A N 1
ATOM 1438 C CA . PRO A 1 198 ? -38.274 -14.722 71.956 1.00 34.38 198 PRO A CA 1
ATOM 1439 C C . PRO A 1 198 ? -37.246 -15.475 72.816 1.00 34.38 198 PRO A C 1
ATOM 1441 O O . PRO A 1 198 ? -37.061 -16.685 72.693 1.00 34.38 198 PRO A O 1
ATOM 1444 N N . ALA A 1 199 ? -36.585 -14.743 73.711 1.00 41.84 199 ALA A N 1
ATOM 1445 C CA . ALA A 1 199 ? -35.533 -15.246 74.585 1.00 41.84 199 ALA A CA 1
ATOM 1446 C C . ALA A 1 199 ? -36.021 -16.325 75.573 1.00 41.84 199 ALA A C 1
ATOM 1448 O O . ALA A 1 199 ? -36.892 -16.059 76.401 1.00 41.84 199 ALA A O 1
ATOM 1449 N N . THR A 1 200 ? -35.364 -17.492 75.584 1.00 34.16 200 THR A N 1
ATOM 1450 C CA . THR A 1 200 ? -35.357 -18.406 76.741 1.00 34.16 200 THR A CA 1
ATOM 1451 C C . THR A 1 200 ? -33.989 -19.063 76.967 1.00 34.16 200 THR A C 1
ATOM 1453 O O . THR A 1 200 ? -33.512 -19.847 76.156 1.00 34.16 200 THR A O 1
ATOM 1456 N N . ASN A 1 201 ? -33.411 -18.698 78.114 1.00 38.12 201 ASN A N 1
ATOM 1457 C CA . ASN A 1 201 ? -32.388 -19.306 78.978 1.00 38.12 201 ASN A CA 1
ATOM 1458 C C . ASN A 1 201 ? -31.683 -20.637 78.613 1.00 38.12 201 ASN A C 1
ATOM 1460 O O . ASN A 1 201 ? -32.306 -21.686 78.507 1.00 38.12 201 ASN A O 1
ATOM 1464 N N . ALA A 1 202 ? -30.343 -20.547 78.651 1.00 32.16 202 ALA A N 1
ATOM 1465 C CA . ALA A 1 202 ? -29.359 -21.346 79.407 1.00 32.16 202 ALA A CA 1
ATOM 1466 C C . ALA A 1 202 ? -29.535 -22.873 79.569 1.00 32.16 202 ALA A C 1
ATOM 1468 O O . ALA A 1 202 ? -30.435 -23.324 80.267 1.00 32.16 202 ALA A O 1
ATOM 1469 N N . ALA A 1 203 ? -28.522 -23.648 79.149 1.00 32.25 203 ALA A N 1
ATOM 1470 C CA . ALA A 1 203 ? -27.524 -24.252 80.054 1.00 32.25 203 ALA A CA 1
ATOM 1471 C C . ALA A 1 203 ? -26.620 -25.287 79.345 1.00 32.25 203 ALA A C 1
ATOM 1473 O O . ALA A 1 203 ? -27.099 -26.124 78.594 1.00 32.25 203 ALA A O 1
ATOM 1474 N N . ALA A 1 204 ? -25.331 -25.236 79.712 1.00 32.22 204 ALA A N 1
ATOM 1475 C CA . ALA A 1 204 ? -24.359 -26.330 79.842 1.00 32.22 204 ALA A CA 1
ATOM 1476 C C . ALA A 1 204 ? -24.083 -27.264 78.640 1.00 32.22 204 ALA A C 1
ATOM 1478 O O . ALA A 1 204 ? -24.914 -28.071 78.251 1.00 32.22 204 ALA A O 1
ATOM 1479 N N . ALA A 1 205 ? -22.819 -27.334 78.204 1.00 34.56 205 ALA A N 1
ATOM 1480 C CA . ALA A 1 205 ? -21.850 -28.280 78.780 1.00 34.56 205 ALA A CA 1
ATOM 1481 C C . ALA A 1 205 ? -20.614 -28.468 77.869 1.00 34.56 205 ALA A C 1
ATOM 1483 O O . ALA A 1 205 ? -20.718 -28.868 76.718 1.00 34.56 205 ALA A O 1
ATOM 1484 N N . THR A 1 206 ? -19.448 -28.231 78.477 1.00 29.78 206 THR A N 1
ATOM 1485 C CA . THR A 1 206 ? -18.184 -28.987 78.349 1.00 29.78 206 THR A CA 1
ATOM 1486 C C . THR A 1 206 ? -17.511 -29.215 76.987 1.00 29.78 206 THR A C 1
ATOM 1488 O O . THR A 1 206 ? -17.907 -30.024 76.158 1.00 29.78 206 THR A O 1
ATOM 1491 N N . SER A 1 207 ? -16.344 -28.579 76.907 1.00 41.28 207 SER A N 1
ATOM 1492 C CA . SER A 1 207 ? -15.103 -28.951 76.224 1.00 41.28 207 SER A CA 1
ATOM 1493 C C . SER A 1 207 ? -14.698 -30.435 76.273 1.00 41.28 207 SER A C 1
ATOM 1495 O O . SER A 1 207 ? -14.654 -31.006 77.359 1.00 41.28 207 SER A O 1
ATOM 1497 N N . GLU A 1 208 ? -14.182 -30.959 75.153 1.00 31.41 208 GLU A N 1
ATOM 1498 C CA . GLU A 1 208 ? -13.000 -31.844 75.133 1.00 31.41 208 GLU A CA 1
ATOM 1499 C C . GLU A 1 208 ? -12.231 -31.744 73.787 1.00 31.41 208 GLU A C 1
ATOM 1501 O O . GLU A 1 208 ? -12.850 -31.452 72.760 1.00 31.41 208 GLU A O 1
ATOM 1506 N N . PRO A 1 209 ? -10.889 -31.927 73.765 1.00 45.97 209 PRO A N 1
ATOM 1507 C CA . PRO A 1 209 ? -10.027 -31.561 72.640 1.00 45.97 209 PRO A CA 1
ATOM 1508 C C . PRO A 1 209 ? -9.443 -32.753 71.847 1.00 45.97 209 PRO A C 1
ATOM 1510 O O . PRO A 1 209 ? -9.451 -33.898 72.284 1.00 45.97 209 PRO A O 1
ATOM 1513 N N . ALA A 1 210 ? -8.774 -32.390 70.743 1.00 33.31 210 ALA A N 1
ATOM 1514 C CA . ALA A 1 210 ? -7.709 -33.108 70.022 1.00 33.31 210 ALA A CA 1
ATOM 1515 C C . ALA A 1 210 ? -8.087 -34.121 68.919 1.00 33.31 210 ALA A C 1
ATOM 1517 O O . ALA A 1 210 ? -8.555 -35.224 69.177 1.00 33.31 210 ALA A O 1
ATOM 1518 N N . LYS A 1 211 ? -7.640 -33.823 67.687 1.00 34.84 211 LYS A N 1
ATOM 1519 C CA . LYS A 1 211 ? -6.510 -34.533 67.043 1.00 34.84 211 LYS A CA 1
ATOM 1520 C C . LYS A 1 211 ? -6.141 -33.912 65.692 1.00 34.84 211 LYS A C 1
ATOM 1522 O O . LYS A 1 211 ? -6.924 -33.931 64.752 1.00 34.84 211 LYS A O 1
ATOM 1527 N N . ALA A 1 212 ? -4.895 -33.458 65.581 1.00 44.22 212 ALA A N 1
ATOM 1528 C CA . ALA A 1 212 ? -4.197 -33.352 64.303 1.00 44.22 212 ALA A CA 1
ATOM 1529 C C . ALA A 1 212 ? -3.542 -34.703 63.968 1.00 44.22 212 ALA A C 1
ATOM 1531 O O . ALA A 1 212 ? -3.020 -35.367 64.871 1.00 44.22 212 ALA A O 1
ATOM 1532 N N . PRO A 1 213 ? -3.494 -35.084 62.681 1.00 43.66 213 PRO A N 1
ATOM 1533 C CA . PRO A 1 213 ? -2.252 -35.652 62.171 1.00 43.66 213 PRO A CA 1
ATOM 1534 C C . PRO A 1 213 ? -1.854 -35.118 60.781 1.00 43.66 213 PRO A C 1
ATOM 1536 O O . PRO A 1 213 ? -2.558 -35.292 59.797 1.00 43.66 213 PRO A O 1
ATOM 1539 N N . ALA A 1 214 ? -0.661 -34.518 60.778 1.00 42.53 214 ALA A N 1
ATOM 1540 C CA . ALA A 1 214 ? 0.479 -34.615 59.856 1.00 42.53 214 ALA A CA 1
ATOM 1541 C C . ALA A 1 214 ? 0.344 -34.484 58.305 1.00 42.53 214 ALA A C 1
ATOM 1543 O O . ALA A 1 214 ? -0.533 -35.076 57.682 1.00 42.53 214 ALA A O 1
ATOM 1544 N N . PRO A 1 215 ? 1.322 -33.808 57.650 1.00 52.47 215 PRO A N 1
ATOM 1545 C CA . PRO A 1 215 ? 1.305 -33.448 56.228 1.00 52.47 215 PRO A CA 1
ATOM 1546 C C . PRO A 1 215 ? 2.135 -34.401 55.342 1.00 52.47 215 PRO A C 1
ATOM 1548 O O . PRO A 1 215 ? 3.155 -34.932 55.783 1.00 52.47 215 PRO A O 1
ATOM 1551 N N . LYS A 1 216 ? 1.773 -34.551 54.059 1.00 41.75 216 LYS A N 1
ATOM 1552 C CA . LYS A 1 216 ? 2.600 -35.166 52.988 1.00 41.75 216 LYS A CA 1
ATOM 1553 C C . LYS A 1 216 ? 2.236 -34.552 51.607 1.00 41.75 216 LYS A C 1
ATOM 1555 O O . LYS A 1 216 ? 1.178 -33.946 51.500 1.00 41.75 216 LYS A O 1
ATOM 1560 N N . PRO A 1 217 ? 3.071 -34.661 50.551 1.00 42.38 217 PRO A N 1
ATOM 1561 C CA . PRO A 1 217 ? 4.224 -33.795 50.284 1.00 42.38 217 PRO A CA 1
ATOM 1562 C C . PRO A 1 217 ? 4.143 -33.093 48.902 1.00 42.38 217 PRO A C 1
ATOM 1564 O O . PRO A 1 217 ? 3.477 -33.553 47.980 1.00 42.38 217 PRO A O 1
ATOM 1567 N N . LYS A 1 218 ? 4.882 -31.988 48.727 1.00 47.31 218 LYS A N 1
ATOM 1568 C CA . LYS A 1 218 ? 5.065 -31.297 47.431 1.00 47.31 218 LYS A CA 1
ATOM 1569 C C . LYS A 1 218 ? 5.920 -32.127 46.454 1.00 47.31 218 LYS A C 1
ATOM 1571 O O . LYS A 1 218 ? 7.019 -32.519 46.849 1.00 47.31 218 LYS A O 1
ATOM 1576 N N . PRO A 1 219 ? 5.555 -32.248 45.165 1.00 42.78 219 PRO A N 1
ATOM 1577 C CA . PRO A 1 219 ? 6.517 -32.480 44.096 1.00 42.78 219 PRO A CA 1
ATOM 1578 C C . PRO A 1 219 ? 7.055 -31.141 43.562 1.00 42.78 219 PRO A C 1
ATOM 1580 O O . PRO A 1 219 ? 6.304 -30.244 43.181 1.00 42.78 219 PRO A O 1
ATOM 1583 N N . LYS A 1 220 ? 8.383 -31.010 43.575 1.00 47.28 220 LYS A N 1
ATOM 1584 C CA . LYS A 1 220 ? 9.172 -29.934 42.949 1.00 47.28 220 LYS A CA 1
ATOM 1585 C C . LYS A 1 220 ? 9.555 -30.349 41.500 1.00 47.28 220 LYS A C 1
ATOM 1587 O O . LYS A 1 220 ? 9.256 -31.472 41.106 1.00 47.28 220 LYS A O 1
ATOM 1592 N N . PRO A 1 221 ? 10.141 -29.459 40.682 1.00 41.47 221 PRO A N 1
ATOM 1593 C CA . PRO A 1 221 ? 9.666 -29.102 39.347 1.00 41.47 221 PRO A CA 1
ATOM 1594 C C . PRO A 1 221 ? 10.362 -29.862 38.207 1.00 41.47 221 PRO A C 1
ATOM 1596 O O . PRO A 1 221 ? 11.557 -30.141 38.275 1.00 41.47 221 PRO A O 1
ATOM 1599 N N . ALA A 1 222 ? 9.637 -30.111 37.114 1.00 43.97 222 ALA A N 1
ATOM 1600 C CA . ALA A 1 222 ? 10.234 -30.573 35.865 1.00 43.97 222 ALA A CA 1
ATOM 1601 C C . ALA A 1 222 ? 10.814 -29.383 35.082 1.00 43.97 222 ALA A C 1
ATOM 1603 O O . ALA A 1 222 ? 10.100 -28.497 34.613 1.00 43.97 222 ALA A O 1
ATOM 1604 N N . THR A 1 223 ? 12.136 -29.389 34.969 1.00 43.62 223 THR A N 1
ATOM 1605 C CA . THR A 1 223 ? 12.975 -28.583 34.084 1.00 43.62 223 THR A CA 1
ATOM 1606 C C . THR A 1 223 ? 12.544 -28.741 32.624 1.00 43.62 223 THR A C 1
ATOM 1608 O O . THR A 1 223 ? 12.553 -29.845 32.082 1.00 43.62 223 THR A O 1
ATOM 1611 N N . ARG A 1 224 ? 12.217 -27.629 31.952 1.00 41.50 224 ARG A N 1
ATOM 1612 C CA . ARG A 1 224 ? 12.091 -27.576 30.488 1.00 41.50 224 ARG A CA 1
ATOM 1613 C C . ARG A 1 224 ? 13.172 -26.665 29.911 1.00 41.50 224 ARG A C 1
ATOM 1615 O O . ARG A 1 224 ? 13.470 -25.615 30.467 1.00 41.50 224 ARG A O 1
ATOM 1622 N N . ALA A 1 225 ? 13.755 -27.155 28.822 1.00 42.75 225 ALA A N 1
ATOM 1623 C CA . ALA A 1 225 ? 14.924 -26.664 28.107 1.00 42.75 225 ALA A CA 1
ATOM 1624 C C . ALA A 1 225 ? 14.967 -25.145 27.861 1.00 42.75 225 ALA A C 1
ATOM 1626 O O . ALA A 1 225 ? 13.961 -24.523 27.514 1.00 42.75 225 ALA A O 1
ATOM 1627 N N . ALA A 1 226 ? 16.175 -24.592 27.991 1.00 44.72 226 ALA A N 1
ATOM 1628 C CA . ALA A 1 226 ? 16.521 -23.222 27.646 1.00 44.72 226 ALA A CA 1
ATOM 1629 C C . ALA A 1 226 ? 16.209 -22.926 26.168 1.00 44.72 226 ALA A C 1
ATOM 1631 O O . ALA A 1 226 ? 16.589 -23.690 25.279 1.00 44.72 226 ALA A O 1
ATOM 1632 N N . LYS A 1 227 ? 15.523 -21.806 25.911 1.00 48.59 227 LYS A N 1
ATOM 1633 C CA . LYS A 1 227 ? 15.427 -21.217 24.570 1.00 48.59 227 LYS A CA 1
ATOM 1634 C C . LYS A 1 227 ? 16.783 -20.582 24.200 1.00 48.59 227 LYS A C 1
ATOM 1636 O O . LYS A 1 227 ? 17.417 -20.012 25.089 1.00 48.59 227 LYS A O 1
ATOM 1641 N N . PRO A 1 228 ? 17.227 -20.655 22.933 1.00 51.66 228 PRO A N 1
ATOM 1642 C CA . PRO A 1 228 ? 18.409 -19.934 22.461 1.00 51.66 228 PRO A CA 1
ATOM 1643 C C . PRO A 1 228 ? 18.232 -18.419 22.618 1.00 51.66 228 PRO A C 1
ATOM 1645 O O . PRO A 1 228 ? 17.145 -17.901 22.363 1.00 51.66 228 PRO A O 1
ATOM 1648 N N . ALA A 1 229 ? 19.294 -17.740 23.053 1.00 54.41 229 ALA A N 1
ATOM 1649 C CA . ALA A 1 229 ? 19.329 -16.298 23.270 1.00 54.41 229 ALA A CA 1
ATOM 1650 C C . ALA A 1 229 ? 19.104 -15.518 21.964 1.00 54.41 229 ALA A C 1
ATOM 1652 O O . ALA A 1 229 ? 19.735 -15.793 20.943 1.00 54.41 229 ALA A O 1
ATOM 1653 N N . GLU A 1 230 ? 18.203 -14.545 22.025 1.00 60.88 230 GLU A N 1
ATOM 1654 C CA . GLU A 1 230 ? 17.971 -13.532 20.997 1.00 60.88 230 GLU A CA 1
ATOM 1655 C C . GLU A 1 230 ? 19.122 -12.502 21.056 1.00 60.88 230 GLU A C 1
ATOM 1657 O O . GLU A 1 230 ? 19.565 -12.169 22.160 1.00 60.88 230 GLU A O 1
ATOM 1662 N N . PRO A 1 231 ? 19.683 -12.047 19.920 1.00 60.56 231 PRO A N 1
ATOM 1663 C CA . PRO A 1 231 ? 20.834 -11.145 19.922 1.00 60.56 231 PRO A CA 1
ATOM 1664 C C . PRO A 1 231 ? 20.457 -9.749 20.447 1.00 60.56 231 PRO A C 1
ATOM 1666 O O . PRO A 1 231 ? 19.473 -9.153 20.016 1.00 60.56 231 PRO A O 1
ATOM 1669 N N . ASP A 1 232 ? 21.265 -9.255 21.386 1.00 67.00 232 ASP A N 1
ATOM 1670 C CA . ASP A 1 232 ? 21.081 -8.009 22.140 1.00 67.00 232 ASP A CA 1
ATOM 1671 C C . ASP A 1 232 ? 21.130 -6.757 21.228 1.00 67.00 232 ASP A C 1
ATOM 1673 O O . ASP A 1 232 ? 22.109 -6.575 20.497 1.00 67.00 232 ASP A O 1
ATOM 1677 N N . PRO A 1 233 ? 20.111 -5.873 21.252 1.00 61.53 233 PRO A N 1
ATOM 1678 C CA . PRO A 1 233 ? 20.039 -4.684 20.397 1.00 61.53 233 PRO A CA 1
ATOM 1679 C C . PRO A 1 233 ? 20.974 -3.525 20.798 1.00 61.53 233 PRO A C 1
ATOM 1681 O O . PRO A 1 233 ? 20.905 -2.463 20.178 1.00 61.53 233 PRO A O 1
ATOM 1684 N N . PHE A 1 234 ? 21.852 -3.689 21.796 1.00 53.97 234 PHE A N 1
ATOM 1685 C CA . PHE A 1 234 ? 22.761 -2.628 22.264 1.00 53.97 234 PHE A CA 1
ATOM 1686 C C . PHE A 1 234 ? 24.243 -2.819 21.916 1.00 53.97 234 PHE A C 1
ATOM 1688 O O . PHE A 1 234 ? 25.112 -2.239 22.567 1.00 53.97 234 PHE A O 1
ATOM 1695 N N . VAL A 1 235 ? 24.556 -3.556 20.848 1.00 52.91 235 VAL A N 1
ATOM 1696 C CA . VAL A 1 235 ? 25.913 -3.571 20.279 1.00 52.91 235 VAL A CA 1
ATOM 1697 C C . VAL A 1 235 ? 25.916 -2.833 18.940 1.00 52.91 235 VAL A C 1
ATOM 1699 O O . VAL A 1 235 ? 25.437 -3.353 17.935 1.00 52.91 235 VAL A O 1
ATOM 1702 N N . TYR A 1 236 ? 26.463 -1.615 18.934 1.00 44.34 236 TYR A N 1
ATOM 1703 C CA . TYR A 1 236 ? 26.825 -0.873 17.719 1.00 44.34 236 TYR A CA 1
ATOM 1704 C C . TYR A 1 236 ? 28.350 -0.944 17.487 1.00 44.34 236 TYR A C 1
ATOM 1706 O O . TYR A 1 236 ? 29.087 -1.036 18.473 1.00 44.34 236 TYR A O 1
ATOM 1714 N N . PRO A 1 237 ? 28.815 -0.930 16.219 1.00 57.53 237 PRO A N 1
ATOM 1715 C CA . PRO A 1 237 ? 30.235 -0.891 15.857 1.00 57.53 237 PRO A CA 1
ATOM 1716 C C . PRO A 1 237 ? 30.923 0.430 16.222 1.00 57.53 237 PRO A C 1
ATOM 1718 O O . PRO A 1 237 ? 30.240 1.481 16.226 1.00 57.53 237 PRO A O 1
#

Radius of gyration: 57.31 Å; Cα contacts (8 Å, |Δi|>4): 8; chains: 1; bounding box: 98×65×172 Å